Protein AF-A0A9E1UXR3-F1 (afdb_monomer_lite)

Secondary structure (DSSP, 8-state):
--HHHHTTT---B-----SSS-----TTS-TTTS--GGG---HHHHSTTHHHHHHHHHHHTTPBP--SS--HHHHT-TTTHHHHHHHHHHHHHHHHTHHHHTTSEEPPPPEEE--EEEEEE----TT--GGG---EEEEEESEEEEEEE-TTS-EEEEEEE-SSS-EEEEEEPPTTEEESS-SEEEEPTTEEEEEEEEE-

Sequence (200 aa):
LFQAVYHGHSVVFGNYAHIDGIPPYDEFWPDEGRPDPARERDWHAICPDQFPLEIARTVAFGCQPLVTNLTRAHLASDALAPDIAFFLDLARFYHAHRPWLLWGDMLPPATIETAKLDVTCIQRGIFTKPDAIEPFTVPRPAVLHSAWLAPDGQAGLVLINYTRTSQPIHITPPPGYRLNAVADHTLPPRTAHFLKLSQQ

Radius of gyration: 18.34 Å; chains: 1; bounding box: 43×34×56 Å

Structure (mmCIF, N/CA/C/O backbone):
data_AF-A0A9E1UXR3-F1
#
_entry.id   AF-A0A9E1UXR3-F1
#
loop_
_atom_site.group_PDB
_atom_site.id
_atom_site.type_symbol
_atom_site.label_atom_id
_atom_site.label_alt_id
_atom_site.label_comp_id
_atom_site.label_asym_id
_atom_site.label_entity_id
_atom_site.label_seq_id
_atom_site.pdbx_PDB_ins_code
_atom_site.Cartn_x
_atom_site.Cartn_y
_atom_site.Cartn_z
_atom_site.occupancy
_atom_site.B_iso_or_equiv
_atom_site.auth_seq_id
_atom_site.auth_comp_id
_atom_site.auth_asym_id
_atom_site.auth_atom_id
_atom_site.pdbx_PDB_model_num
ATOM 1 N N . LEU A 1 1 ? 1.074 14.490 -1.467 1.00 58.19 1 LEU A N 1
ATOM 2 C CA . LEU A 1 1 ? -0.082 14.931 -0.656 1.00 58.19 1 LEU A CA 1
ATOM 3 C C . LEU A 1 1 ? -0.517 13.769 0.229 1.00 58.19 1 LEU A C 1
ATOM 5 O O . LEU A 1 1 ? -0.377 12.634 -0.209 1.00 58.19 1 LEU A O 1
ATOM 9 N N . PHE A 1 2 ? -1.019 14.035 1.434 1.00 66.19 2 PHE A N 1
ATOM 10 C CA . PHE A 1 2 ? -1.521 13.003 2.350 1.00 66.19 2 PHE A CA 1
ATOM 11 C C . PHE A 1 2 ? -2.996 13.279 2.640 1.00 66.19 2 PHE A C 1
ATOM 13 O O . PHE A 1 2 ? -3.303 14.387 3.082 1.00 66.19 2 PHE A O 1
ATOM 20 N N . GLN A 1 3 ? -3.899 12.314 2.425 1.00 71.00 3 GLN A N 1
ATOM 21 C CA . GLN A 1 3 ? -5.324 12.513 2.739 1.00 71.00 3 GLN A CA 1
ATOM 22 C C . GLN A 1 3 ? -5.515 12.883 4.215 1.00 71.00 3 GLN A C 1
ATOM 24 O O . GLN A 1 3 ? -6.318 13.752 4.514 1.00 71.00 3 GLN A O 1
ATOM 29 N N . ALA A 1 4 ? -4.685 12.349 5.116 1.00 67.69 4 ALA A N 1
ATOM 30 C CA . ALA A 1 4 ? -4.659 12.723 6.533 1.00 67.69 4 ALA A CA 1
ATOM 31 C C . ALA A 1 4 ? -4.514 14.238 6.809 1.00 67.69 4 ALA A C 1
ATOM 33 O O . ALA A 1 4 ? -4.914 14.700 7.868 1.00 67.69 4 ALA A O 1
ATOM 34 N N . VAL A 1 5 ? -3.943 15.012 5.877 1.00 73.81 5 VAL A N 1
ATOM 35 C CA . VAL A 1 5 ? -3.768 16.473 6.006 1.00 73.81 5 VAL A CA 1
ATOM 36 C C . VAL A 1 5 ? -4.853 17.251 5.254 1.00 73.81 5 VAL A C 1
ATOM 38 O O . VAL A 1 5 ? -5.197 18.358 5.651 1.00 73.81 5 VAL A O 1
ATOM 41 N N . TYR A 1 6 ? -5.389 16.690 4.166 1.00 77.25 6 TYR A N 1
ATOM 42 C CA . TYR A 1 6 ? -6.332 17.372 3.268 1.00 77.25 6 TYR A CA 1
ATOM 43 C C . TYR A 1 6 ? -7.755 16.794 3.310 1.00 77.25 6 TYR A C 1
ATOM 45 O O . TYR A 1 6 ? -8.563 17.087 2.418 1.00 77.25 6 TYR A O 1
ATOM 53 N N . HIS A 1 7 ? -8.057 15.968 4.317 1.00 75.88 7 HIS A N 1
ATOM 54 C CA . HIS A 1 7 ? -9.374 15.369 4.516 1.00 75.88 7 HIS A CA 1
ATOM 55 C C . HIS A 1 7 ? -10.456 16.460 4.547 1.00 75.88 7 HIS A C 1
ATOM 57 O O . HIS A 1 7 ? -10.225 17.581 4.999 1.00 75.88 7 HIS A O 1
ATOM 63 N N . GLY A 1 8 ? -11.617 16.174 3.953 1.00 77.75 8 GLY A N 1
ATOM 64 C CA . GLY A 1 8 ? -12.725 17.131 3.830 1.00 77.75 8 GLY A CA 1
ATOM 65 C C . GLY A 1 8 ? -12.530 18.270 2.813 1.00 77.75 8 GLY A C 1
ATOM 66 O O . GLY A 1 8 ? -13.516 18.888 2.418 1.00 77.75 8 GLY A O 1
ATOM 67 N N . HIS A 1 9 ? -11.308 18.524 2.332 1.00 84.06 9 HIS A N 1
ATOM 68 C CA . HIS A 1 9 ? -11.009 19.622 1.399 1.00 84.06 9 HIS A CA 1
ATOM 69 C C . HIS A 1 9 ? -10.657 19.164 -0.016 1.00 84.06 9 HIS A C 1
ATOM 71 O O . HIS A 1 9 ? -10.869 19.904 -0.977 1.00 84.06 9 HIS A O 1
ATOM 77 N N . SER A 1 10 ? -10.106 17.961 -0.167 1.00 84.75 10 SER A N 1
ATOM 78 C CA . SER A 1 10 ? -9.778 17.398 -1.476 1.00 84.75 10 SER A CA 1
ATOM 79 C C . SER A 1 10 ? -9.815 15.876 -1.459 1.00 84.75 10 SER A C 1
ATOM 81 O O . SER A 1 10 ? -9.722 15.243 -0.406 1.00 84.75 10 SER A O 1
ATOM 83 N N . VAL A 1 11 ? -9.938 15.294 -2.650 1.00 87.00 11 VAL A N 1
ATOM 84 C CA . VAL A 1 11 ? -9.700 13.869 -2.869 1.00 87.00 11 VAL A CA 1
ATOM 85 C C . VAL A 1 11 ? -8.267 13.716 -3.353 1.00 87.00 11 VAL A C 1
ATOM 87 O O . VAL A 1 11 ? -7.924 14.176 -4.444 1.00 87.00 11 VAL A O 1
ATOM 90 N N . VAL A 1 12 ? -7.421 13.094 -2.535 1.00 88.81 12 VAL A N 1
ATOM 91 C CA . VAL A 1 12 ? -6.025 12.847 -2.890 1.00 88.81 12 VAL A CA 1
ATOM 92 C C . VAL A 1 12 ? -5.903 11.509 -3.613 1.00 88.81 12 VAL A C 1
ATOM 94 O O . VAL A 1 12 ? -6.220 10.449 -3.069 1.00 88.81 12 VAL A O 1
ATOM 97 N N . PHE A 1 13 ? -5.395 11.561 -4.840 1.00 87.12 13 PHE A N 1
ATOM 98 C CA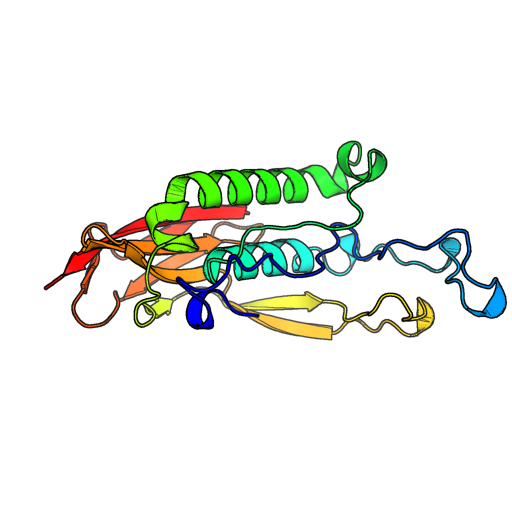 . PHE A 1 13 ? -4.961 10.376 -5.572 1.00 87.12 13 PHE A CA 1
ATOM 99 C C . PHE A 1 13 ? -3.568 9.953 -5.104 1.00 87.12 13 PHE A C 1
ATOM 101 O O . PHE A 1 13 ? -2.773 10.780 -4.650 1.00 87.12 13 PHE A O 1
ATOM 108 N N . GLY A 1 14 ? -3.301 8.651 -5.182 1.00 81.94 14 GLY A N 1
ATOM 109 C CA . GLY A 1 14 ? -2.039 8.040 -4.792 1.00 81.94 14 GLY A CA 1
ATOM 110 C C . GLY A 1 14 ? -0.817 8.537 -5.558 1.00 81.94 14 GLY A C 1
ATOM 111 O O . GLY A 1 14 ? -0.840 9.515 -6.304 1.00 81.94 14 GLY A O 1
ATOM 112 N N . ASN A 1 15 ? 0.297 7.848 -5.341 1.00 83.38 15 ASN A N 1
ATOM 113 C CA . ASN A 1 15 ? 1.550 8.170 -6.002 1.00 83.38 15 ASN A CA 1
ATOM 114 C C . ASN A 1 15 ? 1.543 7.794 -7.494 1.00 83.38 15 ASN A C 1
ATOM 116 O O . ASN A 1 15 ? 0.692 7.053 -7.982 1.00 83.38 15 ASN A O 1
ATOM 120 N N . TYR A 1 16 ? 2.542 8.310 -8.209 1.00 87.56 16 TYR A N 1
ATOM 121 C CA . TYR A 1 16 ? 2.842 7.970 -9.600 1.00 87.56 16 TYR A CA 1
ATOM 122 C C . TYR A 1 16 ? 3.503 6.575 -9.668 1.00 87.56 16 TYR A C 1
ATOM 124 O O . TYR A 1 16 ? 4.705 6.458 -9.910 1.00 87.56 16 TYR A O 1
ATOM 132 N N . ALA A 1 17 ? 2.735 5.540 -9.306 1.00 91.88 17 ALA A N 1
ATOM 133 C CA . ALA A 1 17 ? 3.188 4.158 -9.166 1.00 91.88 17 ALA A CA 1
ATOM 134 C C . ALA A 1 17 ? 3.168 3.418 -10.509 1.00 91.88 17 ALA A C 1
ATOM 136 O O . ALA A 1 17 ? 2.156 3.427 -11.215 1.00 91.88 17 ALA A O 1
ATOM 137 N N . HIS A 1 18 ? 4.257 2.709 -10.808 1.00 94.12 18 HIS A N 1
ATOM 138 C CA . HIS A 1 18 ? 4.412 1.890 -12.013 1.00 94.12 18 HIS A CA 1
ATOM 139 C C . HIS A 1 18 ? 4.560 0.432 -11.612 1.00 94.12 18 HIS A C 1
ATOM 141 O O . HIS A 1 18 ? 5.397 0.107 -10.772 1.00 94.12 18 HIS A O 1
ATOM 147 N N . ILE A 1 19 ? 3.753 -0.437 -12.211 1.00 95.38 19 ILE A N 1
ATOM 148 C CA . ILE A 1 19 ? 3.717 -1.856 -11.842 1.00 95.38 19 ILE A CA 1
ATOM 149 C C . ILE A 1 19 ? 4.995 -2.614 -12.225 1.00 95.38 19 ILE A C 1
ATOM 151 O O . ILE A 1 19 ? 5.375 -3.564 -11.552 1.00 95.38 19 ILE A O 1
ATOM 155 N N . ASP A 1 20 ? 5.681 -2.155 -13.266 1.00 94.75 20 ASP A N 1
ATOM 156 C CA . ASP A 1 20 ? 6.923 -2.710 -13.807 1.00 94.75 20 ASP A CA 1
ATOM 157 C C . ASP A 1 20 ? 8.148 -1.818 -13.531 1.00 94.75 20 ASP A C 1
ATOM 159 O O . ASP A 1 20 ? 9.255 -2.138 -13.951 1.00 94.75 20 ASP A O 1
ATOM 163 N N . GLY A 1 21 ? 7.965 -0.684 -12.844 1.00 92.75 21 GLY A N 1
ATOM 164 C CA . GLY A 1 21 ? 9.024 0.298 -12.598 1.00 92.75 21 GLY A CA 1
ATOM 165 C C . GLY A 1 21 ? 9.417 1.158 -13.809 1.00 92.75 21 GLY A C 1
ATOM 166 O O . GLY A 1 21 ? 10.406 1.897 -13.720 1.00 92.75 21 GLY A O 1
ATOM 167 N N . ILE A 1 22 ? 8.669 1.109 -14.920 1.00 91.88 22 ILE A N 1
ATOM 168 C CA . ILE A 1 22 ? 8.972 1.854 -16.150 1.00 91.88 22 ILE A CA 1
ATOM 169 C C . ILE A 1 22 ? 7.933 2.980 -16.363 1.00 91.88 22 ILE A C 1
ATOM 171 O O . ILE A 1 22 ? 6.732 2.725 -16.493 1.00 91.88 22 ILE A O 1
ATOM 175 N N . PRO A 1 23 ? 8.359 4.258 -16.387 1.00 89.06 23 PRO A N 1
ATOM 176 C CA . PRO A 1 23 ? 7.484 5.385 -16.661 1.00 89.06 23 PRO A CA 1
ATOM 177 C C . PRO A 1 23 ? 7.068 5.408 -18.137 1.00 89.06 23 PRO A C 1
ATOM 179 O O . PRO A 1 23 ? 7.774 4.874 -18.993 1.00 89.06 23 PRO A O 1
ATOM 182 N N . PRO A 1 24 ? 5.940 6.058 -18.464 1.00 85.50 24 PRO A N 1
ATOM 183 C CA . PRO A 1 24 ? 5.555 6.257 -19.852 1.00 85.50 24 PRO A CA 1
ATOM 184 C C . PRO A 1 24 ? 6.561 7.168 -20.564 1.00 85.50 24 PRO A C 1
ATOM 186 O O . PRO A 1 24 ? 7.047 8.146 -19.987 1.00 85.50 24 PRO A O 1
ATOM 189 N N . TYR A 1 25 ? 6.807 6.875 -21.839 1.00 80.00 25 TYR A N 1
ATOM 190 C CA . TYR A 1 25 ? 7.575 7.732 -22.736 1.00 80.00 25 TYR A CA 1
ATOM 191 C C . TYR A 1 25 ? 6.667 8.362 -23.779 1.00 80.00 25 TYR A C 1
ATOM 193 O O . TYR A 1 25 ? 5.827 7.685 -24.369 1.00 80.00 25 TYR A O 1
ATOM 201 N N . ASP A 1 26 ? 6.847 9.663 -23.984 1.00 77.69 26 ASP A N 1
ATOM 202 C CA . ASP A 1 26 ? 6.137 10.412 -25.013 1.00 77.69 26 ASP A CA 1
ATOM 203 C C . ASP A 1 26 ? 6.824 10.200 -26.371 1.00 77.69 26 ASP A C 1
ATOM 205 O O . ASP A 1 26 ? 8.048 10.310 -26.487 1.00 77.69 26 ASP A O 1
ATOM 209 N N . GLU A 1 27 ? 6.043 9.874 -27.401 1.00 79.06 27 GLU A N 1
ATOM 210 C CA . GLU A 1 27 ? 6.551 9.654 -28.759 1.00 79.06 27 GLU A CA 1
ATOM 211 C C . GLU A 1 27 ? 7.114 10.928 -29.407 1.00 79.06 27 GLU A C 1
ATOM 213 O O . GLU A 1 27 ? 7.962 10.836 -30.294 1.00 79.06 27 GLU A O 1
ATOM 218 N N . PHE A 1 28 ? 6.700 12.106 -28.932 1.00 83.69 28 PHE A N 1
ATOM 219 C CA . PHE A 1 28 ? 7.160 13.415 -29.389 1.00 83.69 28 PHE A CA 1
ATOM 220 C C . PHE A 1 28 ? 8.370 13.942 -28.605 1.00 83.69 28 PHE A C 1
ATOM 222 O O . PHE A 1 28 ? 8.809 15.071 -28.846 1.00 83.69 28 PHE A O 1
ATOM 229 N N . TRP A 1 29 ? 8.931 13.172 -27.663 1.00 83.56 29 TRP A N 1
ATOM 230 C CA . TRP A 1 29 ? 10.174 13.574 -27.007 1.00 83.56 29 TRP A CA 1
ATOM 231 C C . TRP A 1 29 ? 11.351 13.623 -27.986 1.00 83.56 29 TRP A C 1
ATOM 233 O O . TRP A 1 29 ? 11.489 12.725 -28.817 1.00 83.56 29 TRP A O 1
ATOM 243 N N . PRO A 1 30 ? 12.244 14.627 -27.861 1.00 83.81 30 PRO A N 1
ATOM 244 C CA . PRO A 1 30 ? 13.464 14.673 -28.654 1.00 83.81 30 PRO A CA 1
ATOM 245 C C . PRO A 1 30 ? 14.286 13.394 -28.483 1.00 83.81 30 PRO A C 1
ATOM 247 O O . PRO A 1 30 ? 14.514 12.949 -27.354 1.00 83.81 30 PRO A O 1
ATOM 250 N N . ASP A 1 31 ? 14.790 12.851 -29.592 1.00 82.06 31 ASP A N 1
ATOM 251 C CA . ASP A 1 31 ? 15.585 11.615 -29.605 1.00 82.06 31 ASP A CA 1
ATOM 252 C C . ASP A 1 31 ? 16.784 11.668 -28.650 1.00 82.06 31 ASP A C 1
ATOM 254 O O . ASP A 1 31 ? 17.109 10.682 -27.996 1.0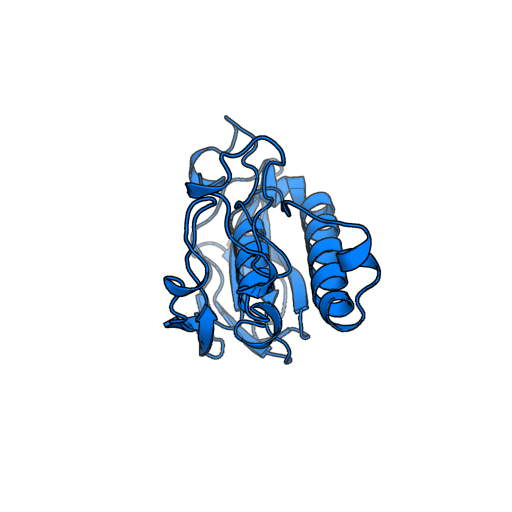0 82.06 31 ASP A O 1
ATOM 258 N N . GLU A 1 32 ? 17.400 12.842 -28.511 1.00 80.06 32 GLU A N 1
ATOM 259 C CA . GLU A 1 32 ? 18.559 13.084 -27.645 1.00 80.06 32 GLU A CA 1
ATOM 260 C C . GLU A 1 32 ? 18.256 12.882 -26.146 1.00 80.06 32 GLU A C 1
ATOM 262 O O . GLU A 1 32 ? 19.153 12.560 -25.361 1.00 80.06 32 GLU A O 1
ATOM 267 N N . GLY A 1 33 ? 16.999 13.090 -25.735 1.00 75.12 33 GLY A N 1
ATOM 268 C CA . GLY A 1 33 ? 16.545 13.003 -24.344 1.00 75.12 33 GLY A CA 1
ATOM 269 C C . GLY A 1 33 ? 15.697 11.771 -24.037 1.00 75.12 33 GLY A C 1
ATOM 270 O O . GLY A 1 33 ? 15.480 11.467 -22.862 1.00 75.12 33 GLY A O 1
ATOM 271 N N . ARG A 1 34 ? 15.226 11.063 -25.067 1.00 77.81 34 ARG A N 1
ATOM 272 C CA . ARG A 1 34 ? 14.362 9.893 -24.932 1.00 77.81 34 ARG A CA 1
ATOM 273 C C . ARG A 1 34 ? 15.163 8.690 -24.417 1.00 77.81 34 ARG A C 1
ATOM 275 O O . ARG A 1 34 ? 16.152 8.305 -25.039 1.00 77.81 34 ARG A O 1
ATOM 282 N N . PRO A 1 35 ? 14.758 8.071 -23.295 1.00 78.31 35 PRO A N 1
ATOM 283 C CA . PRO A 1 35 ? 15.374 6.830 -22.845 1.00 78.31 35 PRO A CA 1
ATOM 284 C C . PRO A 1 35 ? 15.197 5.711 -23.868 1.00 78.31 35 PRO A C 1
ATOM 286 O O . PRO A 1 35 ? 14.117 5.549 -24.430 1.00 78.31 35 PRO A O 1
ATOM 289 N N . ASP A 1 36 ? 16.256 4.935 -24.085 1.00 81.38 36 ASP A N 1
ATOM 290 C CA . ASP A 1 36 ? 16.204 3.728 -24.904 1.00 81.38 36 ASP A CA 1
ATOM 291 C C . ASP A 1 36 ? 15.602 2.577 -24.077 1.00 81.38 36 ASP A C 1
ATOM 293 O O . ASP A 1 36 ? 16.238 2.147 -23.105 1.00 81.38 36 ASP A O 1
ATOM 297 N N . PRO A 1 37 ? 14.412 2.054 -24.438 1.00 79.75 37 PRO A N 1
ATOM 298 C CA . PRO A 1 37 ? 13.784 0.953 -23.714 1.00 79.75 37 PRO A CA 1
ATOM 299 C C . PRO A 1 37 ? 14.646 -0.313 -23.668 1.00 79.75 37 PRO A C 1
ATOM 301 O O . PRO A 1 37 ? 14.524 -1.089 -22.726 1.00 79.75 37 PRO A O 1
ATOM 304 N N . ALA A 1 38 ? 15.549 -0.524 -24.635 1.00 85.38 38 ALA A N 1
ATOM 305 C CA . ALA A 1 38 ? 16.444 -1.683 -24.647 1.00 85.38 38 ALA A CA 1
ATOM 306 C C . ALA A 1 38 ? 17.485 -1.660 -23.512 1.00 85.38 38 ALA A C 1
ATOM 308 O O . ALA A 1 38 ? 18.127 -2.675 -23.246 1.00 85.38 38 ALA A O 1
ATOM 309 N N . ARG A 1 39 ? 17.657 -0.514 -22.842 1.00 89.88 39 ARG A N 1
ATOM 310 C CA . ARG A 1 39 ? 18.545 -0.345 -21.681 1.00 89.88 39 ARG A CA 1
ATOM 311 C C . ARG A 1 39 ? 17.819 -0.480 -20.349 1.00 89.88 39 ARG A C 1
ATOM 313 O O . ARG A 1 39 ? 18.464 -0.414 -19.304 1.00 89.88 39 ARG A O 1
ATOM 320 N N . GLU A 1 40 ? 16.497 -0.627 -20.366 1.00 92.19 40 GLU A N 1
ATOM 321 C CA . GLU A 1 40 ? 15.747 -0.869 -19.143 1.00 92.19 40 GLU A CA 1
ATOM 322 C C . GLU A 1 40 ? 16.075 -2.253 -18.580 1.00 92.19 40 GLU A C 1
ATOM 324 O O . GLU A 1 40 ? 16.295 -3.226 -19.306 1.00 92.19 40 GLU A O 1
ATOM 329 N N . ARG A 1 41 ? 16.125 -2.328 -17.251 1.00 94.62 41 ARG A N 1
ATOM 330 C CA . ARG A 1 41 ? 16.265 -3.592 -16.530 1.00 94.62 41 ARG A CA 1
ATOM 331 C C . ARG A 1 41 ? 14.885 -4.113 -16.162 1.00 94.62 41 ARG A C 1
ATOM 333 O O . ARG A 1 41 ? 13.919 -3.358 -16.113 1.00 94.62 41 ARG A O 1
ATOM 340 N N . ASP A 1 42 ? 14.814 -5.396 -15.833 1.00 95.12 42 ASP A N 1
ATOM 341 C CA . ASP A 1 42 ? 13.619 -5.962 -15.214 1.00 95.12 42 ASP A CA 1
ATOM 342 C C . ASP A 1 42 ? 13.508 -5.471 -13.760 1.00 95.12 42 ASP A C 1
ATOM 344 O O . ASP A 1 42 ? 13.960 -6.115 -12.809 1.00 95.12 42 ASP A O 1
ATOM 348 N N . TRP A 1 43 ? 12.972 -4.262 -13.586 1.00 96.19 43 TRP A N 1
ATOM 349 C CA . TRP A 1 43 ? 12.823 -3.647 -12.270 1.00 96.19 43 TRP A CA 1
ATOM 350 C C . TRP A 1 43 ? 11.821 -4.386 -11.400 1.00 96.19 43 TRP A C 1
ATOM 352 O O . TRP A 1 43 ? 11.979 -4.366 -10.182 1.00 96.19 43 TRP A O 1
ATOM 362 N N . HIS A 1 44 ? 10.834 -5.059 -11.996 1.00 96.12 44 HIS A N 1
ATOM 363 C CA . HIS A 1 44 ? 9.909 -5.908 -11.253 1.00 96.12 44 HIS A CA 1
ATOM 364 C C . HIS A 1 44 ? 10.649 -7.085 -10.615 1.00 96.12 44 HIS A C 1
ATOM 366 O O . HIS A 1 44 ? 10.508 -7.314 -9.415 1.00 96.12 44 HIS A O 1
ATOM 372 N N . ALA A 1 45 ? 11.530 -7.757 -11.359 1.00 96.94 45 ALA A N 1
ATOM 373 C CA . ALA A 1 45 ? 12.355 -8.828 -10.807 1.00 96.94 45 ALA A CA 1
ATOM 374 C C . ALA A 1 45 ? 13.363 -8.333 -9.752 1.00 96.94 45 ALA A C 1
ATOM 376 O O . ALA A 1 45 ? 13.616 -9.033 -8.769 1.00 96.94 45 ALA A O 1
ATOM 377 N N . ILE A 1 46 ? 13.937 -7.136 -9.927 1.00 97.56 46 ILE A N 1
ATOM 378 C CA . ILE A 1 46 ? 14.929 -6.560 -8.996 1.00 97.56 46 ILE A CA 1
ATOM 379 C C . ILE A 1 46 ? 14.262 -5.998 -7.726 1.00 97.56 46 ILE A C 1
ATOM 381 O O . ILE A 1 46 ? 14.809 -6.129 -6.631 1.00 97.56 46 ILE A O 1
ATOM 385 N N . CYS A 1 47 ? 13.090 -5.372 -7.857 1.00 97.62 47 CYS A N 1
ATOM 386 C CA . CYS A 1 47 ? 12.363 -4.666 -6.794 1.00 97.62 47 CYS A CA 1
ATOM 387 C C . CYS A 1 47 ? 10.917 -5.195 -6.635 1.00 97.62 47 CYS A C 1
ATOM 389 O O . CYS A 1 47 ? 9.963 -4.410 -6.677 1.00 97.62 47 CYS A O 1
ATOM 391 N N . PRO A 1 48 ? 10.710 -6.506 -6.397 1.00 96.75 48 PRO A N 1
ATOM 392 C CA . PRO A 1 48 ? 9.393 -7.159 -6.506 1.00 96.75 48 PRO A CA 1
ATOM 393 C C . PRO A 1 48 ? 8.375 -6.733 -5.439 1.00 96.75 48 PRO A C 1
ATOM 395 O O . PRO A 1 48 ? 7.189 -7.052 -5.517 1.00 96.75 48 PRO A O 1
ATOM 398 N N . ASP A 1 49 ? 8.834 -6.053 -4.391 1.00 97.69 49 ASP A N 1
ATOM 399 C CA . ASP A 1 49 ? 7.999 -5.615 -3.276 1.00 97.69 49 ASP A CA 1
ATOM 400 C C . ASP A 1 49 ? 7.795 -4.087 -3.263 1.00 97.69 49 ASP A C 1
ATOM 402 O O . ASP A 1 49 ? 7.034 -3.585 -2.434 1.00 97.69 49 ASP A O 1
ATOM 406 N N . GLN A 1 50 ? 8.400 -3.344 -4.203 1.00 97.44 50 GLN A N 1
ATOM 407 C CA . GLN A 1 50 ? 8.269 -1.886 -4.285 1.00 97.44 50 GLN A CA 1
ATOM 408 C C . GLN A 1 50 ? 6.842 -1.453 -4.639 1.00 97.44 50 GLN A C 1
ATOM 410 O O . GLN A 1 50 ? 6.233 -0.694 -3.883 1.00 97.44 50 GLN A O 1
ATOM 415 N N . PHE A 1 51 ? 6.292 -1.930 -5.758 1.00 97.31 51 PHE A N 1
ATOM 416 C CA . PHE A 1 51 ? 4.946 -1.547 -6.194 1.00 97.31 51 PHE A CA 1
ATOM 417 C C . PHE A 1 51 ? 3.859 -1.893 -5.150 1.00 97.31 51 PHE A C 1
ATOM 419 O O . PHE A 1 51 ? 3.088 -1.006 -4.767 1.00 97.31 51 PHE A O 1
ATOM 426 N N . PRO A 1 52 ? 3.822 -3.116 -4.585 1.00 98.06 52 PRO A N 1
ATOM 427 C CA . PRO A 1 52 ? 2.885 -3.472 -3.517 1.00 98.06 52 PRO A CA 1
ATOM 428 C C . PRO A 1 52 ? 3.020 -2.586 -2.277 1.00 98.06 52 PRO A C 1
ATOM 430 O O . PRO A 1 52 ? 2.010 -2.161 -1.716 1.00 98.06 52 PRO A O 1
ATOM 433 N N . LEU A 1 53 ? 4.251 -2.267 -1.859 1.00 97.81 53 LEU A N 1
ATOM 434 C CA . LEU A 1 53 ? 4.509 -1.355 -0.744 1.00 97.81 53 LEU A CA 1
ATOM 435 C C . LEU A 1 53 ? 3.959 0.051 -1.022 1.00 97.81 53 LEU A C 1
ATOM 437 O O . LEU A 1 53 ? 3.382 0.677 -0.131 1.00 97.81 53 LEU A O 1
ATOM 441 N N . GLU A 1 54 ? 4.147 0.564 -2.236 1.00 96.12 54 GLU A N 1
ATOM 442 C CA . GLU A 1 54 ? 3.680 1.888 -2.648 1.00 96.12 54 GLU A CA 1
ATOM 443 C C . GLU A 1 54 ? 2.149 1.997 -2.658 1.00 96.12 54 GLU A C 1
ATOM 445 O O . GLU A 1 54 ? 1.595 2.930 -2.064 1.00 96.12 54 GLU A O 1
ATOM 450 N N . ILE A 1 55 ? 1.452 1.021 -3.248 1.00 96.81 55 ILE A N 1
ATOM 451 C CA . ILE A 1 55 ? -0.018 1.002 -3.271 1.00 96.81 55 ILE A CA 1
ATOM 452 C C . ILE A 1 55 ? -0.585 0.769 -1.866 1.00 96.81 55 ILE A C 1
ATOM 454 O O . ILE A 1 55 ? -1.510 1.474 -1.456 1.00 96.81 55 ILE A O 1
ATOM 458 N N . ALA A 1 56 ? -0.012 -0.155 -1.088 1.00 97.44 56 ALA A N 1
ATOM 459 C CA . ALA A 1 56 ? -0.425 -0.383 0.295 1.00 97.44 56 ALA A CA 1
ATOM 460 C C . ALA A 1 56 ? -0.290 0.894 1.133 1.00 97.44 56 ALA A C 1
ATOM 462 O O . ALA A 1 56 ? -1.206 1.253 1.871 1.00 97.44 56 ALA A O 1
ATOM 463 N N . ARG A 1 57 ? 0.822 1.624 0.983 1.00 95.38 57 ARG A N 1
ATOM 464 C CA . ARG A 1 57 ? 1.043 2.903 1.670 1.00 95.38 57 ARG A CA 1
ATOM 465 C C . ARG A 1 57 ? -0.006 3.939 1.278 1.00 95.38 57 ARG A C 1
ATOM 467 O O . ARG A 1 57 ? -0.522 4.629 2.150 1.00 95.38 57 ARG A O 1
ATOM 474 N N . THR A 1 58 ? -0.319 4.040 -0.010 1.00 93.81 58 THR A N 1
ATOM 475 C CA . THR A 1 58 ? -1.352 4.943 -0.532 1.00 93.81 58 THR A CA 1
ATOM 476 C C . THR A 1 58 ? -2.697 4.696 0.154 1.00 93.81 58 THR A C 1
ATOM 478 O O . THR A 1 58 ? -3.276 5.627 0.713 1.00 93.81 58 THR A O 1
ATOM 481 N N . VAL A 1 59 ? -3.150 3.440 0.198 1.00 95.69 59 VAL A N 1
ATOM 482 C CA . VAL A 1 59 ? -4.433 3.077 0.821 1.00 95.69 59 VAL A CA 1
ATOM 483 C C . VAL A 1 59 ? -4.401 3.257 2.336 1.00 95.69 59 VAL A C 1
ATOM 485 O O . VAL A 1 59 ? -5.350 3.798 2.900 1.00 95.69 59 VAL A O 1
ATOM 488 N N . ALA A 1 60 ? -3.306 2.876 3.003 1.00 95.38 60 ALA A N 1
ATOM 489 C CA . ALA A 1 60 ? -3.148 3.088 4.440 1.00 95.38 60 ALA A CA 1
ATOM 490 C C . ALA A 1 60 ? -3.235 4.578 4.813 1.00 95.38 60 ALA A C 1
ATOM 492 O O . ALA A 1 60 ? -3.725 4.902 5.887 1.00 95.38 60 ALA A O 1
ATOM 493 N N . PHE A 1 61 ? -2.836 5.499 3.936 1.00 92.94 61 PHE A N 1
ATOM 494 C CA . PHE A 1 61 ? -2.980 6.938 4.174 1.00 92.94 61 PHE A CA 1
ATOM 495 C C . PHE A 1 61 ? -4.304 7.542 3.697 1.00 92.94 61 PHE A C 1
ATOM 497 O O . PHE A 1 61 ? -4.430 8.762 3.737 1.00 92.94 61 PHE A O 1
ATOM 504 N N . GLY A 1 62 ? -5.277 6.735 3.261 1.00 93.50 62 GLY A N 1
ATOM 505 C CA . GLY A 1 62 ? -6.588 7.218 2.807 1.00 93.50 62 GLY A CA 1
ATOM 506 C C . GLY A 1 62 ? -6.598 7.797 1.388 1.00 93.50 62 GLY A C 1
ATOM 507 O O . GLY A 1 62 ? -7.617 8.305 0.916 1.00 93.50 62 GLY A O 1
ATOM 508 N N . CYS A 1 63 ? -5.486 7.702 0.662 1.00 92.88 63 CYS A N 1
ATOM 509 C CA . CYS A 1 63 ? -5.417 8.163 -0.718 1.00 92.88 63 CYS A CA 1
ATOM 510 C C . CYS A 1 63 ? -6.055 7.129 -1.660 1.00 92.88 63 CYS A C 1
ATOM 512 O O . CYS A 1 63 ? -5.921 5.918 -1.460 1.00 92.88 63 CYS A O 1
ATOM 514 N N . GLN A 1 64 ? -6.721 7.599 -2.716 1.00 92.62 64 GLN A N 1
ATOM 515 C CA . GLN A 1 64 ? -7.299 6.713 -3.723 1.00 92.62 64 GLN A CA 1
ATOM 516 C C . GLN A 1 64 ? -6.174 5.972 -4.470 1.00 92.62 64 GLN A C 1
ATOM 518 O O . GLN A 1 64 ? -5.280 6.633 -5.010 1.00 92.62 64 GLN A O 1
ATOM 523 N N . PRO A 1 65 ? -6.189 4.625 -4.526 1.00 94.12 65 PRO A N 1
ATOM 524 C CA . PRO A 1 65 ? -5.147 3.865 -5.203 1.00 94.12 65 PRO A CA 1
ATOM 525 C C . PRO A 1 65 ? -5.137 4.178 -6.704 1.0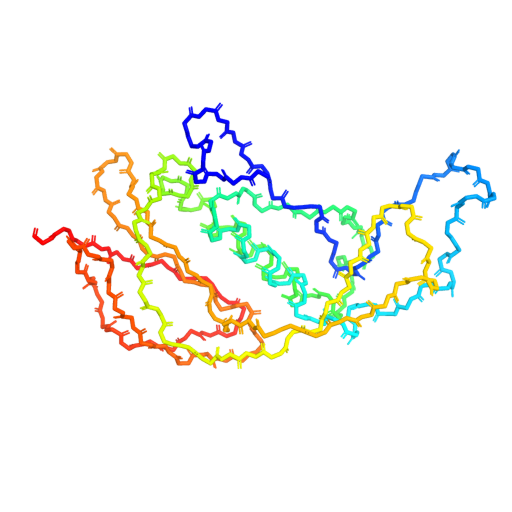0 94.12 65 PRO A C 1
ATOM 527 O O . PRO A 1 65 ? -6.186 4.244 -7.347 1.00 94.12 65 PRO A O 1
ATOM 530 N N . LEU A 1 66 ? -3.938 4.384 -7.249 1.00 93.38 66 LEU A N 1
ATOM 531 C CA . LEU A 1 66 ? -3.699 4.786 -8.632 1.00 93.38 66 LEU A CA 1
ATOM 532 C C . LEU A 1 66 ? -2.475 4.039 -9.169 1.00 93.38 66 LEU A C 1
ATOM 534 O O . LEU A 1 66 ? -1.482 3.900 -8.462 1.00 93.38 66 LEU A O 1
ATOM 538 N N . VAL A 1 67 ? -2.551 3.598 -10.423 1.00 92.62 67 VAL A N 1
ATOM 539 C CA . VAL A 1 67 ? -1.417 3.061 -11.186 1.00 92.62 67 VAL A CA 1
ATOM 540 C C . VAL A 1 67 ? -1.335 3.833 -12.486 1.00 92.62 67 VAL A C 1
ATOM 542 O O . VAL A 1 67 ? -2.356 4.060 -13.141 1.00 92.62 67 VAL A O 1
ATOM 545 N N . THR A 1 68 ? -0.132 4.238 -12.861 1.00 90.88 68 THR A N 1
ATOM 546 C CA . THR A 1 68 ? 0.122 4.956 -14.105 1.00 90.88 68 THR A CA 1
ATOM 547 C C . THR A 1 68 ? 0.703 4.031 -15.158 1.00 90.88 68 THR A C 1
ATOM 549 O O . THR A 1 68 ? 1.321 3.017 -14.844 1.00 90.88 68 THR A O 1
ATOM 552 N N . ASN A 1 69 ? 0.461 4.366 -16.428 1.00 88.94 69 ASN A N 1
ATOM 553 C CA . ASN A 1 69 ? 0.970 3.608 -17.572 1.00 88.94 69 ASN A CA 1
ATOM 554 C C . ASN A 1 69 ? 0.613 2.102 -17.544 1.00 88.94 69 ASN A C 1
ATOM 556 O O . ASN A 1 69 ? 1.405 1.247 -17.933 1.00 88.94 69 ASN A O 1
ATOM 560 N N . LEU A 1 70 ? -0.583 1.746 -17.063 1.00 92.44 70 LEU A N 1
ATOM 561 C CA . LEU A 1 70 ? -1.043 0.359 -17.099 1.00 92.44 70 LEU A CA 1
ATOM 562 C C . LEU A 1 70 ? -1.437 -0.021 -18.535 1.00 92.44 70 LEU A C 1
ATOM 564 O O . LEU A 1 70 ? -2.393 0.522 -19.087 1.00 92.44 70 LEU A O 1
ATOM 568 N N . THR A 1 71 ? -0.706 -0.958 -19.139 1.00 93.88 71 THR A N 1
ATOM 569 C CA . THR A 1 71 ? -0.894 -1.370 -20.536 1.00 93.88 71 THR A CA 1
ATOM 570 C C . THR A 1 71 ? -1.547 -2.749 -20.645 1.00 93.88 71 THR A C 1
ATOM 572 O O . THR A 1 71 ? -1.584 -3.522 -19.687 1.00 93.88 71 THR A O 1
ATOM 575 N N . ARG A 1 72 ? -2.017 -3.114 -21.848 1.00 95.62 72 ARG A N 1
ATO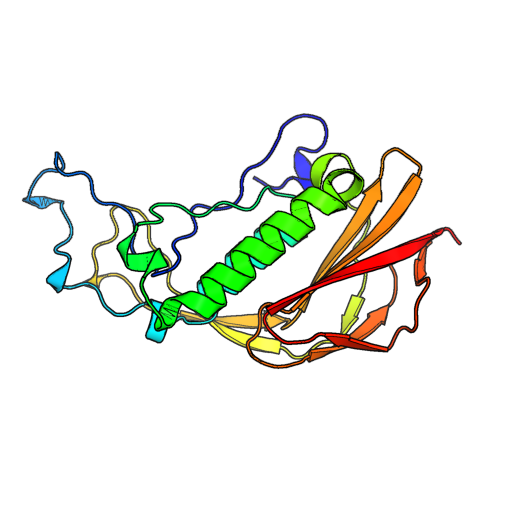M 576 C CA . ARG A 1 72 ? -2.479 -4.488 -22.124 1.00 95.62 72 ARG A CA 1
ATOM 577 C C . ARG A 1 72 ? -1.376 -5.532 -21.944 1.00 95.62 72 ARG A C 1
ATOM 579 O O . ARG A 1 72 ? -1.690 -6.646 -21.547 1.00 95.62 72 ARG A O 1
ATOM 586 N N . ALA A 1 73 ? -0.119 -5.178 -22.217 1.00 94.69 73 ALA A N 1
ATOM 587 C CA . ALA A 1 73 ? 1.011 -6.078 -22.010 1.00 94.69 73 ALA A CA 1
ATOM 588 C C . ALA A 1 73 ? 1.189 -6.405 -20.521 1.00 94.69 73 ALA A C 1
ATOM 590 O O . ALA A 1 73 ? 1.381 -7.566 -20.177 1.00 94.69 73 ALA A O 1
ATOM 591 N N . HIS A 1 74 ? 1.014 -5.416 -19.633 1.00 96.38 74 HIS A N 1
ATOM 592 C CA . HIS A 1 74 ? 1.039 -5.661 -18.188 1.00 96.38 74 HIS A CA 1
ATOM 593 C C . HIS A 1 74 ? -0.077 -6.616 -17.764 1.00 96.38 74 HIS A C 1
ATOM 595 O O . HIS A 1 74 ? 0.174 -7.576 -17.046 1.00 96.38 74 HIS A O 1
ATOM 601 N N . LEU A 1 75 ? -1.297 -6.388 -18.259 1.00 96.44 75 LEU A N 1
ATOM 602 C CA . LEU A 1 75 ? -2.460 -7.220 -17.935 1.00 96.44 75 LEU A CA 1
ATOM 603 C C . LEU A 1 75 ? -2.351 -8.666 -18.445 1.00 96.44 75 LEU A C 1
ATOM 605 O O . LEU A 1 75 ? -3.017 -9.542 -17.902 1.00 96.44 75 LEU A O 1
ATOM 609 N N . ALA A 1 76 ? -1.546 -8.909 -19.480 1.00 97.50 76 ALA A N 1
ATOM 610 C CA . ALA A 1 76 ? -1.297 -10.236 -20.039 1.00 97.50 76 ALA A CA 1
ATOM 611 C C . ALA A 1 76 ? -0.053 -10.928 -19.447 1.00 97.50 76 ALA A C 1
ATOM 613 O O . ALA A 1 76 ? 0.242 -12.058 -19.826 1.00 97.50 76 ALA A O 1
ATOM 614 N N . SER A 1 77 ? 0.697 -10.258 -18.565 1.00 97.31 77 SER A N 1
ATOM 615 C CA . SER A 1 77 ? 1.925 -10.792 -17.974 1.00 97.31 77 SER A CA 1
ATOM 616 C C . SER A 1 77 ? 1.628 -11.642 -16.739 1.00 97.31 77 SER A C 1
ATOM 618 O O . SER A 1 77 ? 1.174 -11.126 -15.715 1.00 97.31 77 SER A O 1
ATOM 620 N N . ASP A 1 78 ? 1.973 -12.930 -16.798 1.00 97.50 78 ASP A N 1
ATOM 621 C CA . ASP A 1 78 ? 1.860 -13.845 -15.655 1.00 97.50 78 ASP A CA 1
ATOM 622 C C . ASP A 1 78 ? 2.724 -13.399 -14.464 1.00 97.50 78 ASP A C 1
ATOM 624 O O . ASP A 1 78 ? 2.333 -13.572 -13.310 1.00 97.50 78 ASP A O 1
ATOM 628 N N . ALA A 1 79 ? 3.875 -12.770 -14.730 1.00 96.56 79 ALA A N 1
ATOM 629 C CA . ALA A 1 79 ? 4.773 -12.272 -13.689 1.00 96.56 79 ALA A CA 1
ATOM 630 C C . ALA A 1 79 ? 4.149 -11.126 -12.872 1.00 96.56 79 ALA A C 1
ATOM 632 O O . ALA A 1 79 ? 4.391 -11.021 -11.670 1.00 96.56 79 ALA A O 1
ATOM 633 N N . LEU A 1 80 ? 3.314 -10.296 -13.507 1.00 97.56 80 LEU A N 1
ATOM 634 C CA . LEU A 1 80 ? 2.654 -9.152 -12.867 1.00 97.56 80 LEU A CA 1
ATOM 635 C C . LEU A 1 80 ? 1.270 -9.499 -12.305 1.00 97.56 80 LEU A C 1
ATOM 637 O O . LEU A 1 80 ? 0.709 -8.719 -11.533 1.00 97.56 80 LEU A O 1
ATOM 641 N N . ALA A 1 81 ? 0.711 -10.661 -12.654 1.00 97.56 81 ALA A N 1
ATOM 642 C CA . ALA A 1 81 ? -0.634 -11.062 -12.251 1.00 97.56 81 ALA A CA 1
ATOM 643 C C . ALA A 1 81 ? -0.883 -10.997 -10.726 1.00 97.56 81 ALA A C 1
ATOM 645 O O . ALA A 1 81 ? -1.937 -10.482 -10.337 1.00 97.56 81 A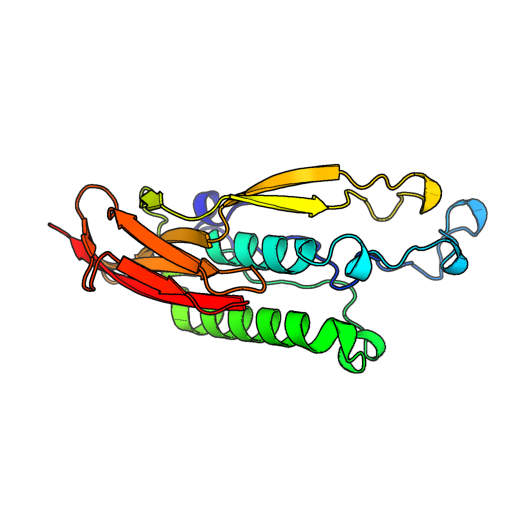LA A O 1
ATOM 646 N N . PRO A 1 82 ? 0.047 -11.420 -9.839 1.00 97.56 82 PRO A N 1
ATOM 647 C CA . PRO A 1 82 ? -0.152 -11.296 -8.392 1.00 97.56 82 PRO A CA 1
ATOM 648 C C . PRO A 1 82 ? -0.259 -9.843 -7.913 1.00 97.56 82 PRO A C 1
ATOM 650 O O . PRO A 1 82 ? -1.076 -9.533 -7.046 1.00 97.56 82 PRO A O 1
ATOM 653 N N . ASP A 1 83 ? 0.529 -8.938 -8.492 1.00 97.94 83 ASP A N 1
ATOM 654 C CA . ASP A 1 83 ? 0.533 -7.526 -8.106 1.00 97.94 83 ASP A CA 1
ATOM 655 C C . ASP A 1 83 ? -0.684 -6.783 -8.677 1.00 97.94 83 ASP A C 1
ATOM 657 O O . ASP A 1 83 ? -1.253 -5.923 -8.002 1.00 97.94 83 ASP A O 1
ATOM 661 N N . ILE A 1 84 ? -1.160 -7.173 -9.866 1.00 97.81 84 ILE A N 1
ATOM 662 C CA . ILE A 1 84 ? -2.442 -6.713 -10.420 1.00 97.81 84 ILE A CA 1
ATOM 663 C C . ILE A 1 84 ? -3.595 -7.149 -9.515 1.00 97.81 84 ILE A C 1
ATOM 665 O O . ILE A 1 84 ? -4.451 -6.329 -9.178 1.00 97.81 84 ILE A O 1
ATOM 669 N N . ALA A 1 85 ? -3.625 -8.420 -9.104 1.00 98.19 85 ALA A N 1
ATOM 670 C CA . ALA A 1 85 ? -4.656 -8.933 -8.207 1.00 98.19 85 ALA A CA 1
ATOM 671 C C . ALA A 1 85 ? -4.665 -8.154 -6.885 1.00 98.19 85 ALA A C 1
ATOM 673 O O . ALA A 1 85 ? -5.711 -7.647 -6.481 1.00 98.19 85 ALA A O 1
ATOM 674 N N . PHE A 1 86 ? -3.488 -7.953 -6.284 1.00 98.50 86 PHE A N 1
ATOM 675 C CA . PHE A 1 86 ? -3.351 -7.174 -5.058 1.00 98.50 86 PHE A CA 1
ATOM 676 C C . PHE A 1 86 ? -3.812 -5.719 -5.220 1.00 98.50 86 PHE A C 1
ATOM 678 O O . PHE A 1 86 ? -4.541 -5.206 -4.371 1.00 98.50 86 PHE A O 1
ATOM 685 N N . PHE A 1 87 ? -3.445 -5.052 -6.319 1.00 97.81 87 PHE A N 1
ATOM 686 C CA . PHE A 1 87 ? -3.909 -3.696 -6.614 1.00 97.81 87 PHE A CA 1
ATOM 687 C C . PHE A 1 87 ? -5.438 -3.625 -6.733 1.00 97.81 87 PHE A C 1
ATOM 689 O O . PHE A 1 87 ? -6.061 -2.734 -6.150 1.00 97.81 87 PHE A O 1
ATOM 696 N N . LEU A 1 88 ? -6.058 -4.567 -7.450 1.00 97.69 88 LEU A N 1
ATOM 697 C CA . LEU A 1 88 ? -7.514 -4.622 -7.602 1.00 97.69 88 LEU A CA 1
ATOM 698 C C . LEU A 1 88 ? -8.216 -4.880 -6.266 1.00 97.69 88 LEU A C 1
ATOM 700 O O . LEU A 1 88 ? -9.245 -4.260 -5.987 1.00 97.69 88 LEU A O 1
ATOM 704 N N . ASP A 1 89 ? -7.664 -5.752 -5.429 1.00 98.44 89 ASP A N 1
ATOM 705 C CA . ASP A 1 89 ? -8.205 -6.028 -4.100 1.00 98.44 89 ASP A CA 1
ATOM 706 C C . ASP A 1 89 ? -8.080 -4.817 -3.180 1.00 98.44 89 ASP A C 1
ATOM 708 O O . ASP A 1 89 ? -9.042 -4.474 -2.492 1.00 98.44 89 ASP A O 1
ATOM 712 N N . LEU A 1 90 ? -6.966 -4.086 -3.240 1.00 98.00 90 LEU A N 1
ATOM 713 C CA . LEU A 1 90 ? -6.811 -2.816 -2.536 1.00 98.00 90 LEU A CA 1
ATOM 714 C C . LEU A 1 90 ? -7.766 -1.734 -3.045 1.00 98.00 90 LEU A C 1
ATOM 716 O O . LEU A 1 90 ? -8.320 -0.991 -2.236 1.00 98.00 90 LEU A O 1
ATOM 720 N N . ALA A 1 91 ? -8.020 -1.657 -4.351 1.00 97.19 91 ALA A N 1
ATOM 721 C CA . ALA A 1 91 ? -9.008 -0.736 -4.907 1.00 97.19 91 ALA A CA 1
ATOM 722 C C . ALA A 1 91 ? -10.425 -1.062 -4.410 1.00 97.19 91 ALA A C 1
ATOM 724 O O . ALA A 1 91 ? -11.151 -0.171 -3.963 1.00 97.19 91 ALA A O 1
ATOM 725 N N . ARG A 1 92 ? -10.813 -2.343 -4.414 1.00 98.56 92 ARG A N 1
ATOM 726 C CA . ARG A 1 92 ? -12.100 -2.807 -3.865 1.00 98.56 92 ARG A CA 1
ATOM 727 C C . ARG A 1 92 ? -12.201 -2.524 -2.370 1.00 98.56 92 ARG A C 1
ATOM 729 O O . ARG A 1 92 ? -13.210 -1.976 -1.926 1.00 98.56 92 ARG A O 1
ATOM 736 N N . PHE A 1 93 ? -11.152 -2.843 -1.614 1.00 98.62 93 PHE A N 1
ATOM 737 C CA . PHE A 1 93 ? -11.058 -2.571 -0.183 1.00 98.62 93 PHE A CA 1
ATOM 738 C C . PHE A 1 93 ? -11.227 -1.077 0.103 1.00 98.62 93 PHE A C 1
ATOM 740 O O . PHE A 1 93 ? -12.062 -0.710 0.929 1.00 98.62 93 PHE A O 1
ATOM 747 N N . TYR A 1 94 ? -10.504 -0.218 -0.621 1.00 97.38 94 TYR A N 1
ATOM 748 C CA . TYR A 1 94 ? -10.615 1.233 -0.502 1.00 97.38 94 TYR A CA 1
ATOM 749 C C . TYR A 1 94 ? -12.054 1.695 -0.739 1.00 97.38 94 TYR A C 1
ATOM 751 O O . TYR A 1 94 ? -12.627 2.390 0.098 1.00 97.38 94 TYR A O 1
ATOM 759 N N . HIS A 1 95 ? -12.675 1.261 -1.840 1.00 96.94 95 HIS A N 1
ATOM 760 C CA . HIS A 1 95 ? -14.043 1.646 -2.183 1.00 96.94 95 HIS A CA 1
ATOM 761 C C . HIS A 1 95 ? -15.080 1.198 -1.148 1.00 96.94 95 HIS A C 1
ATOM 763 O O . HIS A 1 95 ? -15.998 1.974 -0.858 1.00 96.94 95 HIS A O 1
ATOM 769 N N . ALA A 1 96 ? -14.915 0.000 -0.582 1.00 98.19 96 ALA A N 1
ATOM 770 C CA . ALA A 1 96 ? -15.770 -0.541 0.473 1.00 98.19 96 ALA A CA 1
ATOM 771 C C . ALA A 1 96 ? -15.627 0.214 1.808 1.00 98.19 96 ALA A C 1
ATOM 773 O O . ALA A 1 96 ? -16.593 0.304 2.560 1.00 98.19 96 ALA A O 1
ATOM 774 N N . HIS A 1 97 ? -14.460 0.809 2.076 1.00 97.62 97 HIS A N 1
ATOM 775 C CA . HIS A 1 97 ? -14.153 1.495 3.337 1.00 97.62 97 HIS A CA 1
ATOM 776 C C . HIS A 1 97 ? -13.993 3.019 3.191 1.00 97.62 97 HIS A C 1
ATOM 778 O O . HIS A 1 97 ? -13.462 3.671 4.089 1.00 97.62 97 HIS A O 1
ATOM 784 N N . ARG A 1 98 ? -14.505 3.625 2.107 1.00 95.06 98 ARG A N 1
ATOM 785 C CA . ARG A 1 98 ? -14.502 5.090 1.903 1.00 95.06 98 ARG A CA 1
ATOM 786 C C . ARG A 1 98 ? -15.084 5.916 3.056 1.00 95.06 98 ARG A C 1
ATOM 788 O O . ARG A 1 98 ? -14.547 7.002 3.269 1.00 95.06 98 ARG A O 1
ATOM 795 N N . PRO A 1 99 ? -16.115 5.468 3.808 1.00 95.31 99 PRO A N 1
ATOM 796 C CA . PRO A 1 99 ? -16.568 6.212 4.983 1.00 95.31 99 PRO A CA 1
ATOM 797 C C . PRO A 1 99 ? -15.439 6.521 5.973 1.00 95.31 99 PRO A C 1
ATOM 799 O O . PRO A 1 99 ? -15.436 7.596 6.554 1.00 95.31 99 PRO A O 1
ATOM 802 N N . TRP A 1 100 ? -14.456 5.625 6.100 1.00 95.38 100 TRP A N 1
ATOM 803 C CA . TRP A 1 100 ? -13.258 5.828 6.916 1.00 95.38 100 TRP A CA 1
ATOM 804 C C . TRP A 1 100 ? -12.116 6.457 6.121 1.00 95.38 100 TRP A C 1
ATOM 806 O O . TRP A 1 100 ? -11.576 7.477 6.520 1.00 95.38 100 TRP A O 1
ATOM 816 N N . LEU A 1 101 ? -11.753 5.856 4.987 1.00 94.19 101 LEU A N 1
ATOM 817 C CA . LEU A 1 101 ? -10.516 6.178 4.267 1.00 94.19 101 LEU A CA 1
ATOM 818 C C . LEU A 1 101 ? -10.570 7.486 3.473 1.00 94.19 101 LEU A C 1
ATOM 820 O O . LEU A 1 101 ? -9.526 8.057 3.183 1.00 94.19 101 LEU A O 1
ATOM 824 N N . LEU A 1 102 ? -11.763 7.935 3.079 1.00 92.94 102 LEU A N 1
ATOM 825 C CA . LEU A 1 102 ? -11.941 9.142 2.270 1.00 92.94 102 LEU A CA 1
ATOM 826 C C . LEU A 1 102 ? -12.609 10.263 3.067 1.00 92.94 102 LEU A C 1
ATOM 828 O O . LEU A 1 102 ? -12.167 11.411 3.005 1.00 92.94 102 LEU A O 1
ATOM 832 N N . TRP A 1 103 ? -13.676 9.916 3.787 1.00 91.56 103 TRP A N 1
ATOM 833 C CA . TRP A 1 103 ? -14.510 10.867 4.522 1.00 91.56 103 TRP A CA 1
ATOM 834 C C . TRP A 1 103 ? -14.210 10.924 6.016 1.00 91.56 103 TRP A C 1
ATOM 836 O O . TRP A 1 103 ? -14.755 11.789 6.693 1.00 91.56 103 TRP A O 1
ATOM 846 N N . GLY A 1 104 ? -13.404 9.993 6.521 1.00 92.50 104 GLY A N 1
ATOM 847 C CA . GLY A 1 104 ? -13.078 9.907 7.931 1.00 92.50 104 GLY A CA 1
ATOM 848 C C . GLY A 1 104 ? -11.832 10.695 8.304 1.00 92.50 104 GLY A C 1
ATOM 849 O O . GLY A 1 104 ? -11.009 11.063 7.461 1.00 92.50 104 GLY A O 1
ATOM 850 N N . ASP A 1 105 ? -11.687 10.889 9.606 1.00 92.69 105 ASP A N 1
ATOM 851 C CA . ASP A 1 105 ? -10.536 11.538 10.211 1.00 92.69 105 ASP A CA 1
ATOM 852 C C . ASP A 1 105 ? -9.529 10.475 10.643 1.00 92.69 105 ASP A C 1
ATOM 854 O O . ASP A 1 105 ? -9.884 9.470 11.270 1.00 92.69 105 ASP A O 1
ATOM 858 N N . MET A 1 106 ? -8.256 10.681 10.311 1.00 93.88 106 MET A N 1
ATOM 859 C CA . MET A 1 106 ? -7.203 9.765 10.739 1.00 93.88 106 MET A CA 1
ATOM 860 C C . MET A 1 106 ? -6.982 9.916 12.250 1.00 93.88 106 MET A C 1
ATOM 862 O O . MET A 1 106 ? -6.697 11.003 12.751 1.00 93.88 106 MET A O 1
ATOM 866 N N . LEU A 1 107 ? -7.111 8.811 12.979 1.00 94.56 107 LEU A N 1
ATOM 867 C CA . LEU A 1 107 ? -6.880 8.733 14.419 1.00 94.56 107 LEU A CA 1
ATOM 868 C C . LEU A 1 107 ? -5.380 8.585 14.729 1.00 94.56 107 LEU A C 1
ATOM 870 O O . LEU A 1 107 ? -4.598 8.211 13.846 1.00 94.56 107 LEU A O 1
ATOM 874 N N . PRO A 1 108 ? -4.959 8.798 15.994 1.00 94.12 108 PRO A N 1
ATOM 875 C CA . PRO A 1 108 ? -3.641 8.369 16.445 1.00 94.12 108 PRO A CA 1
ATOM 876 C C . PRO A 1 108 ? -3.372 6.906 16.058 1.00 94.12 108 PRO A C 1
ATOM 878 O O . PRO A 1 108 ? -4.288 6.078 16.098 1.00 94.12 108 PRO A O 1
ATOM 881 N N . PRO A 1 109 ? -2.138 6.559 15.662 1.00 93.56 109 PRO A N 1
ATOM 882 C CA . PRO A 1 109 ? -1.851 5.221 15.176 1.00 93.56 109 PRO A CA 1
ATOM 883 C C . PRO A 1 109 ? -1.961 4.186 16.301 1.00 93.56 109 PRO A C 1
ATOM 885 O O . PRO A 1 109 ? -1.573 4.433 17.443 1.00 93.56 109 PRO A O 1
ATOM 888 N N . ALA A 1 110 ? -2.434 2.991 15.946 1.00 95.88 110 ALA A N 1
ATOM 889 C CA . ALA A 1 110 ? -2.211 1.793 16.750 1.00 95.88 110 ALA A CA 1
ATOM 890 C C . ALA A 1 110 ? -0.709 1.447 16.761 1.00 95.88 110 ALA A C 1
ATOM 892 O O . ALA A 1 110 ? 0.054 1.937 15.924 1.00 95.88 110 ALA A O 1
ATOM 893 N N . THR A 1 111 ? -0.272 0.560 17.650 1.00 97.69 111 THR A N 1
ATOM 894 C CA . THR A 1 111 ? 1.032 -0.108 17.504 1.00 97.69 111 THR A CA 1
ATOM 895 C C . THR A 1 111 ? 0.814 -1.506 16.951 1.00 97.69 111 THR A C 1
ATOM 897 O O . THR A 1 111 ? -0.007 -2.253 17.476 1.00 97.69 111 THR A O 1
ATOM 900 N N . ILE A 1 112 ? 1.535 -1.832 15.878 1.00 97.69 112 ILE A N 1
ATOM 901 C CA . ILE A 1 112 ? 1.519 -3.153 15.252 1.00 97.69 112 ILE A CA 1
ATOM 902 C C . ILE A 1 112 ? 2.914 -3.737 15.381 1.00 97.69 112 ILE A C 1
ATOM 904 O O . ILE A 1 112 ? 3.868 -3.234 14.780 1.00 97.69 112 ILE A O 1
ATOM 908 N N . GLU A 1 113 ? 3.036 -4.795 16.169 1.00 98.38 113 GLU A N 1
ATOM 909 C CA . GLU A 1 113 ? 4.253 -5.590 16.203 1.00 98.38 113 GLU A CA 1
ATOM 910 C C . GLU A 1 113 ? 4.227 -6.529 15.003 1.00 98.38 113 GLU A C 1
ATOM 912 O O . GLU A 1 113 ? 3.307 -7.323 14.840 1.00 98.38 113 GLU A O 1
ATOM 917 N N . THR A 1 114 ? 5.211 -6.390 14.124 1.00 98.06 114 THR A N 1
ATOM 918 C CA . THR A 1 114 ? 5.330 -7.161 12.886 1.00 98.06 114 THR A CA 1
ATOM 919 C C . THR A 1 114 ? 6.801 -7.290 12.525 1.00 98.06 114 THR A C 1
ATOM 921 O O . THR A 1 114 ? 7.626 -6.457 12.921 1.00 98.06 114 THR A O 1
ATOM 924 N N . ALA A 1 115 ? 7.138 -8.299 11.722 1.00 97.75 115 ALA A N 1
ATOM 925 C CA . ALA A 1 115 ? 8.470 -8.407 11.146 1.00 97.75 115 ALA A CA 1
ATOM 926 C C . ALA A 1 115 ? 8.844 -7.127 10.380 1.00 97.75 115 ALA A C 1
ATOM 928 O O . ALA A 1 115 ? 7.995 -6.481 9.757 1.00 97.75 115 ALA A O 1
ATOM 929 N N . LYS A 1 116 ? 10.132 -6.779 10.407 1.00 97.94 116 LYS A N 1
ATOM 930 C CA . LYS A 1 116 ? 10.721 -5.818 9.475 1.00 97.94 116 LYS A CA 1
ATOM 931 C C . LYS A 1 116 ? 11.434 -6.598 8.382 1.00 97.94 116 LYS A C 1
ATOM 933 O O . LYS A 1 116 ? 12.140 -7.555 8.686 1.00 97.94 116 LYS A O 1
ATOM 938 N N . LEU A 1 117 ? 11.254 -6.175 7.140 1.00 96.94 117 LEU A N 1
ATOM 939 C CA . LEU A 1 117 ? 11.964 -6.716 5.992 1.00 96.94 117 LEU A CA 1
ATOM 940 C C . LEU A 1 117 ? 12.716 -5.617 5.261 1.00 96.94 117 LEU A C 1
ATOM 942 O O . LEU A 1 117 ? 12.303 -4.455 5.238 1.00 96.94 117 LEU A O 1
ATOM 946 N N . ASP A 1 118 ? 13.799 -6.031 4.631 1.00 98.06 118 ASP A N 1
ATOM 947 C CA . ASP A 1 118 ? 14.525 -5.223 3.676 1.00 98.06 118 ASP A CA 1
ATOM 948 C C . ASP A 1 118 ? 13.776 -5.229 2.344 1.00 98.06 118 ASP A C 1
ATOM 950 O O . ASP A 1 118 ? 13.496 -6.283 1.773 1.00 98.06 118 ASP A O 1
ATOM 954 N N . VAL A 1 119 ? 13.419 -4.039 1.865 1.00 98.06 119 VAL A N 1
ATOM 955 C CA . VAL A 1 119 ? 12.766 -3.847 0.569 1.00 98.06 119 VAL A CA 1
ATOM 956 C C . VAL A 1 119 ? 13.743 -3.135 -0.347 1.00 98.06 119 VAL A C 1
ATOM 958 O O . VAL A 1 119 ? 14.175 -2.020 -0.041 1.00 98.06 119 VAL A O 1
ATOM 961 N N . THR A 1 120 ? 14.087 -3.775 -1.460 1.00 98.31 120 THR A N 1
ATOM 962 C CA . THR A 1 120 ? 14.842 -3.138 -2.538 1.00 98.31 120 THR A CA 1
ATOM 963 C C . THR A 1 120 ? 13.890 -2.316 -3.395 1.00 98.31 120 THR A C 1
ATOM 965 O O . THR A 1 120 ? 12.843 -2.807 -3.821 1.00 98.31 120 THR A O 1
ATOM 968 N N . CYS A 1 121 ? 14.253 -1.058 -3.612 1.00 97.50 121 CYS A N 1
ATOM 969 C CA . CYS A 1 121 ? 13.500 -0.098 -4.397 1.00 97.50 121 CYS A CA 1
ATOM 970 C C . CYS A 1 121 ? 14.422 0.621 -5.380 1.00 97.50 121 CYS A C 1
ATOM 972 O O . CYS A 1 121 ? 15.628 0.739 -5.164 1.00 97.50 121 CYS A O 1
ATOM 974 N N . ILE A 1 122 ? 13.814 1.214 -6.396 1.00 96.50 122 ILE A N 1
ATOM 975 C CA . ILE A 1 122 ? 14.402 2.255 -7.226 1.00 96.50 122 ILE A CA 1
ATOM 976 C C . ILE A 1 122 ? 13.705 3.591 -6.984 1.00 96.50 122 ILE A C 1
ATOM 978 O O . ILE A 1 122 ? 12.524 3.656 -6.635 1.00 96.50 122 ILE A O 1
ATOM 982 N N . GLN A 1 123 ? 14.434 4.677 -7.220 1.00 92.62 123 GLN A N 1
ATOM 983 C CA . GLN A 1 123 ? 13.872 6.018 -7.303 1.00 92.62 123 GLN A CA 1
ATOM 984 C C . GLN A 1 123 ? 14.200 6.600 -8.674 1.00 92.62 123 GLN A C 1
ATOM 986 O O . GLN A 1 123 ? 15.362 6.677 -9.064 1.00 92.62 123 GLN A O 1
ATOM 991 N N . ARG A 1 124 ? 13.169 7.025 -9.404 1.00 90.94 124 ARG A N 1
ATOM 992 C CA . ARG A 1 124 ? 13.311 7.644 -10.723 1.00 90.94 124 ARG A CA 1
ATOM 993 C C . ARG A 1 124 ? 12.201 8.657 -10.975 1.00 90.94 124 ARG A C 1
ATOM 995 O O . ARG A 1 124 ? 11.101 8.527 -10.445 1.00 90.94 124 ARG A O 1
ATOM 1002 N N . GLY A 1 125 ? 12.497 9.654 -11.797 1.00 87.00 125 GLY A N 1
ATOM 1003 C CA . GLY A 1 125 ? 11.501 10.482 -12.468 1.00 87.00 125 GLY A CA 1
ATOM 1004 C C . GLY A 1 125 ? 11.348 10.064 -13.929 1.00 87.00 125 GLY A C 1
ATOM 1005 O O . GLY A 1 125 ? 12.059 9.183 -14.417 1.00 87.00 125 GLY A O 1
ATOM 1006 N N . ILE A 1 126 ? 10.459 10.748 -14.650 1.00 84.50 126 ILE A N 1
ATOM 1007 C CA . ILE A 1 126 ? 10.224 10.496 -16.082 1.00 84.50 126 ILE A CA 1
ATOM 1008 C C . ILE A 1 126 ? 11.467 10.777 -16.951 1.00 84.50 126 ILE A C 1
ATOM 1010 O O . ILE A 1 126 ? 11.641 10.155 -17.990 1.00 84.50 126 ILE A O 1
ATOM 1014 N N . PHE A 1 127 ? 12.377 11.645 -16.490 1.00 83.94 127 PHE A N 1
ATOM 1015 C CA . PHE A 1 127 ? 13.621 12.003 -17.190 1.00 83.94 127 PHE A CA 1
ATOM 1016 C C . PHE A 1 127 ? 14.862 11.239 -16.703 1.00 83.94 127 PHE A C 1
ATOM 1018 O O . PHE A 1 127 ? 15.978 11.516 -17.147 1.00 83.94 127 PHE A O 1
ATOM 1025 N N . THR A 1 128 ? 14.716 10.314 -15.752 1.00 88.19 128 THR A N 1
ATOM 1026 C CA . THR A 1 128 ? 15.860 9.537 -15.266 1.00 88.19 128 THR A CA 1
ATOM 1027 C C . THR A 1 128 ? 16.290 8.545 -16.342 1.00 88.19 128 THR A C 1
ATOM 1029 O O . THR A 1 128 ? 15.498 7.706 -16.775 1.00 88.19 128 THR A O 1
ATOM 1032 N N . LYS A 1 129 ? 17.557 8.641 -16.760 1.00 87.38 129 LYS A N 1
ATOM 1033 C CA . LYS A 1 129 ? 18.163 7.710 -17.718 1.00 87.38 129 LYS A CA 1
ATOM 1034 C C . LYS A 1 129 ? 18.299 6.314 -17.085 1.00 87.38 129 LYS A C 1
ATOM 1036 O O . LYS A 1 129 ? 18.685 6.265 -15.917 1.00 87.38 129 LYS A O 1
ATOM 1041 N N . PRO A 1 130 ? 18.067 5.215 -17.828 1.00 89.00 130 PRO A N 1
ATOM 1042 C CA . PRO A 1 130 ? 18.106 3.853 -17.284 1.00 89.00 130 PRO A CA 1
ATOM 1043 C C . PRO A 1 130 ? 19.393 3.531 -16.512 1.00 89.00 130 PRO A C 1
ATOM 1045 O O . PRO A 1 130 ? 19.340 3.082 -15.371 1.00 89.00 130 PRO A O 1
ATOM 1048 N N . ASP A 1 131 ? 20.549 3.879 -17.079 1.00 88.69 131 ASP A N 1
ATOM 1049 C CA . ASP A 1 131 ? 21.872 3.654 -16.478 1.00 88.69 131 ASP A CA 1
ATOM 1050 C C . ASP A 1 131 ? 22.149 4.452 -15.196 1.00 88.69 131 ASP A C 1
ATOM 1052 O O . ASP A 1 131 ? 23.116 4.169 -14.501 1.00 88.69 131 ASP A O 1
ATOM 1056 N N . ALA A 1 132 ? 21.345 5.473 -14.892 1.00 90.81 132 ALA A N 1
ATOM 1057 C CA . ALA A 1 132 ? 21.499 6.273 -13.678 1.00 90.81 132 ALA A CA 1
ATOM 1058 C C . ALA A 1 132 ? 20.627 5.761 -12.519 1.00 90.81 132 ALA A C 1
ATOM 1060 O O . ALA A 1 132 ? 20.634 6.350 -11.438 1.00 90.81 132 ALA A O 1
ATOM 1061 N N . ILE A 1 133 ? 19.824 4.718 -12.747 1.00 94.69 133 ILE A N 1
ATOM 1062 C CA . ILE A 1 133 ? 18.922 4.164 -11.741 1.00 94.69 133 ILE A CA 1
ATOM 1063 C C . ILE A 1 133 ? 19.704 3.168 -10.893 1.00 94.69 133 ILE A C 1
ATOM 1065 O O . ILE A 1 133 ? 20.002 2.067 -11.349 1.00 94.69 133 ILE A O 1
ATOM 1069 N N . GLU A 1 134 ? 19.967 3.522 -9.640 1.00 95.62 134 GLU A N 1
ATOM 1070 C CA . GLU A 1 134 ? 20.612 2.636 -8.671 1.00 95.62 134 GLU A CA 1
ATOM 1071 C C . GLU A 1 134 ? 19.592 2.102 -7.655 1.00 95.62 134 GLU A C 1
ATOM 1073 O O . GLU A 1 134 ? 18.924 2.898 -6.983 1.00 95.62 134 GLU A O 1
ATOM 1078 N N . PRO A 1 135 ? 19.437 0.770 -7.524 1.00 97.38 135 PRO A N 1
ATOM 1079 C CA . PRO A 1 135 ? 18.614 0.187 -6.481 1.00 97.38 135 PRO A CA 1
ATOM 1080 C C . PRO A 1 135 ? 19.204 0.475 -5.106 1.00 97.38 135 PRO A C 1
ATOM 1082 O O . PRO A 1 135 ? 20.417 0.436 -4.896 1.00 97.38 135 PRO A O 1
ATOM 1085 N N . PHE A 1 136 ? 18.330 0.694 -4.138 1.00 97.88 136 PHE A N 1
ATOM 1086 C CA . PHE A 1 136 ? 18.700 0.816 -2.739 1.00 97.88 136 PHE A CA 1
ATOM 1087 C C . PHE A 1 136 ? 17.773 -0.042 -1.890 1.00 97.88 136 PHE A C 1
ATOM 1089 O O . PHE A 1 136 ? 16.619 -0.281 -2.240 1.00 97.88 136 PHE A O 1
ATOM 1096 N N . THR A 1 137 ? 18.280 -0.486 -0.748 1.00 98.19 137 THR A N 1
ATOM 1097 C CA . THR A 1 137 ? 17.523 -1.317 0.184 1.00 98.19 137 THR A CA 1
ATOM 1098 C C . THR A 1 137 ? 17.158 -0.512 1.413 1.00 98.19 137 THR A C 1
ATOM 1100 O O . THR A 1 137 ? 17.972 0.245 1.944 1.00 98.19 137 THR A O 1
ATOM 1103 N N . VAL A 1 138 ? 15.919 -0.667 1.872 1.00 97.38 138 VAL A N 1
ATOM 1104 C CA . VAL A 1 138 ? 15.427 0.045 3.043 1.00 97.38 138 VAL A CA 1
ATOM 1105 C C . VAL A 1 138 ? 14.569 -0.854 3.939 1.00 97.38 138 VAL A C 1
ATOM 1107 O O . VAL A 1 138 ? 13.679 -1.542 3.432 1.00 97.38 138 VAL A O 1
ATOM 1110 N N . PRO A 1 139 ? 14.766 -0.825 5.272 1.00 97.94 139 PRO A N 1
ATOM 1111 C CA . PRO A 1 139 ? 13.943 -1.606 6.182 1.00 97.94 139 PRO A CA 1
ATOM 1112 C C . PRO A 1 139 ? 12.527 -1.025 6.270 1.00 97.94 139 PRO A C 1
ATOM 1114 O O . PRO A 1 139 ? 12.323 0.192 6.419 1.00 97.94 139 PRO A O 1
ATOM 1117 N N . ARG A 1 140 ? 11.525 -1.899 6.195 1.00 98.06 140 ARG A N 1
ATOM 1118 C CA . ARG A 1 140 ? 10.097 -1.568 6.274 1.00 98.06 140 ARG A CA 1
ATOM 1119 C C . ARG A 1 140 ? 9.353 -2.588 7.140 1.00 98.06 140 ARG A C 1
ATOM 1121 O O . ARG A 1 140 ? 9.712 -3.762 7.123 1.00 98.06 140 ARG A O 1
ATOM 1128 N N . PRO A 1 141 ? 8.341 -2.165 7.919 1.00 98.12 141 PRO A N 1
ATOM 1129 C CA . PRO A 1 141 ? 7.461 -3.112 8.601 1.00 98.12 141 PRO A CA 1
ATOM 1130 C C . PRO A 1 141 ? 6.676 -3.908 7.558 1.00 98.12 141 PRO A C 1
ATOM 1132 O O . PRO A 1 141 ? 6.235 -3.315 6.587 1.00 98.12 141 PRO A O 1
ATOM 1135 N N . ALA A 1 142 ? 6.476 -5.209 7.755 1.00 98.38 142 ALA A N 1
ATOM 1136 C CA . ALA A 1 142 ? 5.768 -6.073 6.803 1.00 98.38 142 ALA A CA 1
ATOM 1137 C C . ALA A 1 142 ? 4.276 -5.752 6.659 1.00 98.38 142 ALA A C 1
ATOM 1139 O O . ALA A 1 142 ? 3.661 -6.028 5.627 1.00 98.38 142 ALA A O 1
ATOM 1140 N N . VAL A 1 143 ? 3.704 -5.139 7.691 1.00 98.56 143 VAL A N 1
ATOM 1141 C CA . VAL A 1 143 ? 2.312 -4.712 7.727 1.00 98.56 143 VAL A CA 1
ATOM 1142 C C . VAL A 1 143 ? 2.270 -3.202 7.899 1.00 98.56 143 VAL A C 1
ATOM 1144 O O . VAL A 1 143 ? 2.903 -2.650 8.799 1.00 98.56 143 VAL A O 1
ATOM 1147 N N . LEU A 1 144 ? 1.532 -2.536 7.014 1.00 98.19 144 LEU A N 1
ATOM 1148 C CA . LEU A 1 144 ? 1.203 -1.118 7.134 1.00 98.19 144 LEU A CA 1
ATOM 1149 C C . LEU A 1 144 ? -0.174 -0.972 7.766 1.00 98.19 144 LEU A C 1
ATOM 1151 O O . LEU A 1 144 ? -1.051 -1.809 7.546 1.00 98.19 144 LEU A O 1
ATOM 1155 N N . HIS A 1 145 ? -0.386 0.104 8.515 1.00 97.88 145 HIS A N 1
ATOM 1156 C CA . HIS A 1 145 ? -1.638 0.301 9.229 1.00 97.88 145 HIS A CA 1
ATOM 1157 C C . HIS A 1 145 ? -1.992 1.768 9.435 1.00 97.88 145 HIS A C 1
ATOM 1159 O O . HIS A 1 145 ? -1.144 2.659 9.366 1.00 97.88 145 HIS A O 1
ATOM 1165 N N . SER A 1 146 ? -3.268 1.999 9.720 1.00 97.06 146 SER A N 1
ATOM 1166 C CA . SER A 1 146 ? -3.812 3.306 10.080 1.00 97.06 146 SER A CA 1
ATOM 1167 C C . SER A 1 146 ? -5.164 3.162 10.766 1.00 97.06 146 SER A C 1
ATOM 1169 O O . SER A 1 146 ? -5.944 2.265 10.445 1.00 97.06 146 SER A O 1
ATOM 1171 N N . ALA A 1 147 ? -5.442 4.043 11.722 1.00 97.12 147 ALA A N 1
ATOM 1172 C CA . ALA A 1 147 ? -6.725 4.099 12.408 1.00 97.12 147 ALA A CA 1
ATOM 1173 C C . ALA A 1 147 ? -7.536 5.298 11.905 1.00 97.12 147 ALA A C 1
ATOM 1175 O O . ALA A 1 147 ? -6.966 6.343 11.595 1.00 97.12 147 ALA A O 1
ATOM 1176 N N . TRP A 1 148 ? -8.854 5.143 11.832 1.00 96.31 148 TRP A N 1
ATOM 1177 C CA . TRP A 1 148 ? -9.763 6.121 11.236 1.00 96.31 148 TRP A CA 1
ATOM 1178 C C . TRP A 1 148 ? -11.071 6.207 12.011 1.00 96.31 148 TRP A C 1
ATOM 1180 O O . TRP A 1 148 ? -11.569 5.193 12.505 1.00 96.31 148 TRP A O 1
ATOM 1190 N N . LEU A 1 149 ? -11.653 7.399 12.054 1.00 95.88 149 LEU A N 1
ATOM 1191 C CA . LEU A 1 149 ? -12.986 7.681 12.572 1.00 95.88 149 LEU A CA 1
ATOM 1192 C C . LEU A 1 149 ? -13.885 8.110 11.413 1.00 95.88 149 LEU A C 1
ATOM 1194 O O . LEU A 1 149 ? -13.626 9.126 10.778 1.00 95.88 149 LEU A O 1
ATOM 1198 N N . ALA A 1 150 ? -14.926 7.336 11.118 1.00 95.81 150 ALA A N 1
ATOM 1199 C CA . ALA A 1 150 ? -15.901 7.702 10.097 1.00 95.81 150 ALA A CA 1
ATOM 1200 C C . ALA A 1 150 ? -16.843 8.823 10.589 1.00 95.81 150 ALA A C 1
ATOM 1202 O O . ALA A 1 150 ? -17.033 8.974 11.799 1.00 95.81 150 ALA A O 1
ATOM 1203 N N . PRO A 1 151 ? -17.508 9.560 9.675 1.00 94.56 151 PRO A N 1
ATOM 1204 C CA . PRO A 1 151 ? -18.455 10.624 10.028 1.00 94.56 151 PRO A CA 1
ATOM 1205 C C . PRO A 1 151 ? -19.631 10.194 10.916 1.00 94.56 151 PRO A C 1
ATOM 1207 O O . PRO A 1 151 ? -20.235 11.026 11.585 1.00 94.56 151 PRO A O 1
ATOM 1210 N N . ASP A 1 152 ? -19.974 8.905 10.920 1.00 95.50 152 ASP A N 1
ATOM 1211 C CA . ASP A 1 152 ? -21.027 8.334 11.766 1.00 95.50 152 ASP A CA 1
ATOM 1212 C C . ASP A 1 152 ? -20.538 7.945 13.176 1.00 95.50 152 ASP A C 1
ATOM 1214 O O . ASP A 1 152 ? -21.294 7.374 13.962 1.00 95.50 152 ASP A O 1
ATOM 1218 N N . GLY A 1 153 ? -19.276 8.240 13.499 1.00 95.50 153 GLY A N 1
ATOM 1219 C CA . GLY A 1 153 ? -18.646 7.944 14.783 1.00 95.50 153 GLY A CA 1
ATOM 1220 C C . GLY A 1 153 ? -18.069 6.531 14.900 1.00 95.50 153 GLY A C 1
ATOM 1221 O O . GLY A 1 153 ? -17.494 6.199 15.937 1.00 95.50 153 GLY A O 1
ATOM 1222 N N . GLN A 1 154 ? -18.177 5.680 13.873 1.00 96.94 154 GLN A N 1
ATOM 1223 C CA . GLN A 1 154 ? -17.552 4.358 13.906 1.00 96.94 154 GLN A CA 1
ATOM 1224 C C . GLN A 1 154 ? -16.040 4.469 13.703 1.00 96.94 154 GLN A C 1
ATOM 1226 O O . GLN A 1 154 ? -15.572 5.017 12.706 1.00 96.94 154 GLN A O 1
ATOM 1231 N N . ALA A 1 155 ? -15.261 3.872 14.604 1.00 97.69 155 ALA A N 1
ATOM 1232 C CA . ALA A 1 155 ? -13.811 3.803 14.475 1.00 97.69 155 ALA A CA 1
ATOM 1233 C C . ALA A 1 155 ? -13.350 2.459 13.892 1.00 97.69 155 ALA A C 1
ATOM 1235 O O . ALA A 1 155 ? -13.972 1.411 14.105 1.00 97.69 155 ALA A O 1
ATOM 1236 N N . GLY A 1 156 ? -12.233 2.479 13.172 1.00 97.44 156 GLY A N 1
ATOM 1237 C CA . GLY A 1 156 ? -11.665 1.288 12.560 1.00 97.44 156 GLY A CA 1
ATOM 1238 C C . GLY A 1 156 ? -10.162 1.360 12.347 1.00 97.44 156 GLY A C 1
ATOM 1239 O O . GLY A 1 156 ? -9.565 2.433 12.338 1.00 97.44 156 GLY A O 1
ATOM 1240 N N . LEU A 1 157 ? -9.564 0.187 12.187 1.00 98.06 157 LEU A N 1
ATOM 1241 C CA . LEU A 1 157 ? -8.147 -0.040 11.959 1.00 98.06 157 LEU A CA 1
ATOM 1242 C C . LEU A 1 157 ? -7.973 -0.765 10.627 1.00 98.06 157 LEU A C 1
ATOM 1244 O O . LEU A 1 157 ? -8.501 -1.858 10.426 1.00 98.06 157 LEU A O 1
ATOM 1248 N N . VAL A 1 158 ? -7.211 -0.154 9.733 1.00 98.12 158 VAL A N 1
ATOM 1249 C CA . VAL A 1 158 ? -6.778 -0.737 8.466 1.00 98.12 158 VAL A CA 1
ATOM 1250 C C . VAL A 1 158 ? -5.438 -1.417 8.692 1.00 98.12 158 VAL A C 1
ATOM 1252 O O . VAL A 1 158 ? -4.544 -0.839 9.309 1.00 98.12 158 VAL A O 1
ATOM 1255 N N . LEU A 1 159 ? -5.303 -2.634 8.179 1.00 98.50 159 LEU A N 1
ATOM 1256 C CA . LEU A 1 159 ? -4.080 -3.427 8.207 1.00 98.50 159 LEU A CA 1
ATOM 1257 C C . LEU A 1 159 ? -3.815 -3.946 6.801 1.00 98.50 159 LEU A C 1
ATOM 1259 O O . LEU A 1 159 ? -4.711 -4.522 6.190 1.00 98.50 159 LEU A O 1
ATOM 1263 N N . ILE A 1 160 ? -2.605 -3.765 6.284 1.00 98.69 160 ILE A N 1
ATOM 1264 C CA . ILE A 1 160 ? -2.248 -4.183 4.930 1.00 98.69 160 ILE A CA 1
ATOM 1265 C C . ILE A 1 160 ? -0.923 -4.932 4.976 1.00 98.69 160 ILE A C 1
ATOM 1267 O O . ILE A 1 160 ? 0.131 -4.329 5.186 1.00 98.69 160 ILE A O 1
ATOM 1271 N N . ASN A 1 161 ? -0.976 -6.246 4.757 1.00 98.75 161 ASN A N 1
ATOM 1272 C CA . ASN A 1 161 ? 0.210 -7.052 4.515 1.00 98.75 161 ASN A CA 1
ATOM 1273 C C . ASN A 1 161 ? 0.564 -6.942 3.034 1.00 98.75 161 ASN A C 1
ATOM 1275 O O . ASN A 1 161 ? -0.035 -7.611 2.191 1.00 98.75 161 ASN A O 1
ATOM 1279 N N . TYR A 1 162 ? 1.540 -6.094 2.717 1.00 98.62 162 TYR A N 1
ATOM 1280 C CA . TYR A 1 162 ? 2.007 -5.959 1.343 1.00 98.62 162 TYR A CA 1
ATOM 1281 C C . TYR A 1 162 ? 3.006 -7.043 0.971 1.00 98.62 162 TYR A C 1
ATOM 1283 O O . TYR A 1 162 ? 3.443 -7.026 -0.162 1.00 98.62 162 TYR A O 1
ATOM 1291 N N . THR A 1 163 ? 3.418 -7.946 1.861 1.00 98.44 163 THR A N 1
ATOM 1292 C CA . THR A 1 163 ? 4.472 -8.931 1.573 1.00 98.44 163 THR A CA 1
ATOM 1293 C C . THR A 1 163 ? 3.936 -10.197 0.903 1.00 98.44 163 THR A C 1
ATOM 1295 O O . THR A 1 163 ? 2.728 -10.429 0.824 1.00 98.44 163 THR A O 1
ATOM 1298 N N . ARG A 1 164 ? 4.860 -11.031 0.415 1.00 97.19 164 ARG A N 1
ATOM 1299 C CA . ARG A 1 164 ? 4.577 -12.311 -0.257 1.00 97.19 164 ARG A CA 1
ATOM 1300 C C . ARG A 1 164 ? 4.384 -13.486 0.706 1.00 97.19 164 ARG A C 1
ATOM 1302 O O . ARG A 1 164 ? 4.122 -14.599 0.262 1.00 97.19 164 ARG A O 1
ATOM 1309 N N . THR A 1 165 ? 4.496 -13.255 2.012 1.00 97.81 165 THR A N 1
ATOM 1310 C CA . THR A 1 165 ? 4.309 -14.276 3.048 1.00 97.81 165 THR A CA 1
ATOM 1311 C C . THR A 1 165 ? 3.280 -13.829 4.077 1.00 97.81 165 THR A C 1
ATOM 1313 O O . THR A 1 165 ? 3.020 -12.637 4.250 1.00 97.81 165 THR A O 1
ATOM 1316 N N . SER A 1 166 ? 2.667 -14.792 4.764 1.00 98.31 166 SER A N 1
ATOM 1317 C CA . SER A 1 166 ? 1.791 -14.485 5.892 1.00 98.31 166 SER A CA 1
ATOM 1318 C C . SER A 1 166 ? 2.583 -13.828 7.020 1.00 98.31 166 SER A C 1
ATOM 1320 O O . SER A 1 166 ? 3.697 -14.257 7.322 1.00 98.31 166 SER A O 1
ATOM 1322 N N . GLN A 1 167 ? 1.996 -12.817 7.656 1.00 98.38 167 GLN A N 1
ATOM 1323 C CA . GLN A 1 167 ? 2.635 -12.066 8.734 1.00 98.38 167 GLN A CA 1
ATOM 1324 C C . GLN A 1 167 ? 1.857 -12.246 10.038 1.00 98.38 167 GLN A C 1
ATOM 1326 O O . GLN A 1 167 ? 0.688 -11.845 10.092 1.00 98.38 167 GLN A O 1
ATOM 1331 N N . PRO A 1 168 ? 2.462 -12.840 11.083 1.00 98.19 168 PRO A N 1
ATOM 1332 C CA . PRO A 1 168 ? 1.911 -12.748 12.422 1.00 98.19 168 PRO A CA 1
ATOM 1333 C C . PRO A 1 168 ? 2.065 -11.311 12.920 1.00 98.19 168 PRO A C 1
ATOM 1335 O O . PRO A 1 168 ? 3.109 -10.684 12.721 1.00 98.19 168 PRO A O 1
ATOM 1338 N N . ILE A 1 169 ? 1.023 -10.801 13.565 1.00 98.25 169 ILE A N 1
ATOM 1339 C CA . ILE A 1 169 ? 1.019 -9.472 14.160 1.00 98.25 169 ILE A CA 1
ATOM 1340 C C . ILE A 1 169 ? 0.405 -9.488 15.551 1.00 98.25 169 ILE A C 1
ATOM 1342 O O . ILE A 1 169 ? -0.507 -10.272 15.820 1.00 98.25 169 ILE A O 1
ATOM 1346 N N . HIS A 1 170 ? 0.859 -8.552 16.377 1.00 98.38 170 HIS A N 1
ATOM 1347 C CA . HIS A 1 170 ? 0.204 -8.180 17.625 1.00 98.38 170 HIS A CA 1
ATOM 1348 C C . HIS A 1 170 ? -0.264 -6.725 17.550 1.00 98.38 170 HIS A C 1
ATOM 1350 O O . HIS A 1 170 ? 0.481 -5.850 17.097 1.00 98.38 170 HIS A O 1
ATOM 1356 N N . ILE A 1 171 ? -1.502 -6.466 17.972 1.00 98.38 171 ILE A N 1
ATOM 1357 C CA . ILE A 1 171 ? -2.142 -5.152 17.880 1.00 98.38 171 ILE A CA 1
ATOM 1358 C C . ILE A 1 171 ? -2.340 -4.550 19.268 1.00 98.38 171 ILE A C 1
ATOM 1360 O O . ILE A 1 171 ? -3.162 -5.024 20.051 1.00 98.38 171 ILE A O 1
ATOM 1364 N N . THR A 1 172 ? -1.712 -3.400 19.494 1.00 98.00 172 THR A N 1
ATOM 1365 C CA . THR A 1 172 ? -2.066 -2.490 20.588 1.00 98.00 172 THR A CA 1
ATOM 1366 C C . THR A 1 172 ? -2.924 -1.354 20.021 1.00 98.00 172 THR A C 1
ATOM 1368 O O . THR A 1 172 ? -2.421 -0.578 19.200 1.00 98.00 172 THR A O 1
ATOM 1371 N N . PRO A 1 173 ? -4.208 -1.233 20.412 1.00 96.25 173 PRO A N 1
ATOM 1372 C CA . PRO A 1 173 ? -5.117 -0.228 19.862 1.00 96.25 173 PRO A CA 1
ATOM 1373 C C . PRO A 1 173 ? -4.646 1.215 20.098 1.00 96.25 173 PRO A C 1
ATOM 1375 O O . PRO A 1 173 ? -3.863 1.466 21.017 1.00 96.25 173 PRO A O 1
ATOM 1378 N N . PRO A 1 174 ? -5.156 2.186 19.318 1.00 95.62 174 PRO A N 1
ATOM 1379 C CA . PRO A 1 174 ? -4.932 3.600 19.593 1.00 95.62 174 PRO A CA 1
ATOM 1380 C C . PRO A 1 174 ? -5.405 3.999 21.004 1.00 95.62 174 PRO A C 1
ATOM 1382 O O . PRO A 1 174 ? -6.391 3.439 21.495 1.00 95.62 174 PRO A O 1
ATOM 1385 N N . PRO A 1 175 ? -4.781 5.007 21.641 1.00 94.06 175 PRO A N 1
ATOM 1386 C CA . PRO A 1 175 ? -5.238 5.532 22.926 1.00 94.06 175 PRO A CA 1
ATOM 1387 C C . PRO A 1 175 ? -6.722 5.929 22.903 1.00 94.06 175 PRO A C 1
ATOM 1389 O O . PRO A 1 175 ? -7.172 6.589 21.968 1.00 94.06 175 PRO A O 1
ATOM 1392 N N . GLY A 1 176 ? -7.477 5.537 23.933 1.00 95.38 176 GLY A N 1
ATOM 1393 C CA . GLY A 1 176 ? -8.922 5.798 24.031 1.00 95.38 176 GLY A CA 1
ATOM 1394 C C . GLY A 1 176 ? -9.805 4.833 23.233 1.00 95.38 176 GLY A C 1
ATOM 1395 O O . GLY A 1 176 ? -11.025 4.989 23.228 1.00 95.38 176 GLY A O 1
ATOM 1396 N N . TYR A 1 177 ? -9.218 3.822 22.585 1.00 96.75 177 TYR A N 1
ATOM 1397 C CA . TYR A 1 177 ? -9.942 2.804 21.832 1.00 96.75 177 TYR A CA 1
ATOM 1398 C C . TYR A 1 177 ? -9.612 1.391 22.321 1.00 96.75 177 TYR A C 1
ATOM 1400 O O . TYR A 1 177 ? -8.563 1.119 22.903 1.00 96.75 177 TYR A O 1
ATOM 1408 N N . ARG A 1 178 ? -10.523 0.456 22.063 1.00 95.88 178 ARG A N 1
ATOM 1409 C CA . ARG A 1 178 ? -10.307 -0.988 22.194 1.00 95.88 178 ARG A CA 1
ATOM 1410 C C . ARG A 1 178 ? -10.589 -1.688 20.872 1.00 95.88 178 ARG A C 1
ATOM 1412 O O . ARG A 1 178 ? -11.424 -1.231 20.090 1.00 95.88 178 ARG A O 1
ATOM 1419 N N . LEU A 1 179 ? -9.903 -2.802 20.646 1.00 95.25 179 LEU A N 1
ATOM 1420 C CA . LEU A 1 179 ? -10.126 -3.657 19.487 1.00 95.25 179 LEU A CA 1
ATOM 1421 C C . LEU A 1 179 ? -11.365 -4.529 19.707 1.00 95.25 179 LEU A C 1
ATOM 1423 O O . LEU A 1 179 ? -11.494 -5.171 20.747 1.00 95.25 179 LEU A O 1
ATOM 1427 N N . ASN A 1 180 ? -12.249 -4.600 18.711 1.00 91.81 180 ASN A N 1
ATOM 1428 C CA . ASN A 1 180 ? -13.407 -5.501 18.725 1.00 91.81 180 ASN A CA 1
ATOM 1429 C C . ASN A 1 180 ? -13.066 -6.872 18.112 1.00 91.81 180 ASN A C 1
ATOM 1431 O O . ASN A 1 180 ? -13.865 -7.462 17.386 1.00 91.81 180 ASN A O 1
ATOM 1435 N N . ALA A 1 181 ? -11.844 -7.336 18.352 1.00 90.38 181 ALA A N 1
ATOM 1436 C CA . ALA A 1 181 ? -11.266 -8.584 17.875 1.00 90.38 181 ALA A CA 1
ATOM 1437 C C . ALA A 1 181 ? -10.131 -9.003 18.827 1.00 90.38 181 ALA A C 1
ATOM 1439 O O . ALA A 1 181 ? -9.759 -8.251 19.731 1.00 90.38 181 ALA A O 1
ATOM 1440 N N . VAL A 1 182 ? -9.590 -10.206 18.630 1.00 92.06 182 VAL A N 1
ATOM 1441 C CA . VAL A 1 182 ? -8.366 -10.657 19.314 1.00 92.06 182 VAL A CA 1
ATOM 1442 C C . VAL A 1 182 ? -7.175 -9.783 18.910 1.00 92.06 182 VAL A C 1
ATOM 1444 O O . VAL A 1 182 ? -7.143 -9.306 17.791 1.00 92.06 182 VAL A O 1
ATOM 1447 N N . ALA A 1 183 ? -6.210 -9.544 19.800 1.00 94.38 183 ALA A N 1
ATOM 1448 C CA . ALA A 1 183 ? -5.053 -8.696 19.479 1.00 94.38 183 ALA A CA 1
ATOM 1449 C C . ALA A 1 183 ? -4.063 -9.376 18.518 1.00 94.38 183 ALA A C 1
ATOM 1451 O O . ALA A 1 183 ? -3.438 -8.706 17.697 1.00 94.38 183 ALA A O 1
ATOM 1452 N N . ASP A 1 184 ? -3.935 -10.699 18.615 1.00 97.38 184 ASP A N 1
ATOM 1453 C CA . ASP A 1 184 ? -3.042 -11.493 17.778 1.00 97.38 184 ASP A CA 1
ATOM 1454 C C . ASP A 1 184 ? -3.747 -11.942 16.497 1.00 97.38 184 ASP A C 1
ATOM 1456 O O . ASP A 1 184 ? -4.807 -12.574 16.528 1.00 97.38 184 ASP A O 1
ATOM 1460 N N . HIS A 1 185 ? -3.132 -11.651 15.355 1.00 94.69 185 HIS A N 1
ATOM 1461 C CA . HIS A 1 185 ? -3.641 -12.028 14.041 1.00 94.69 185 HIS A CA 1
ATOM 1462 C C . HIS A 1 185 ? -2.532 -12.596 13.162 1.00 94.69 185 HIS A C 1
ATOM 1464 O O . HIS A 1 185 ? -1.352 -12.319 13.343 1.00 94.69 185 HIS A O 1
ATOM 1470 N N . THR A 1 186 ? -2.921 -13.363 12.147 1.00 97.81 186 THR A N 1
ATOM 1471 C CA . THR A 1 186 ? -2.048 -13.680 11.015 1.00 97.81 186 THR A CA 1
ATOM 1472 C C . THR A 1 186 ? -2.685 -13.119 9.757 1.00 97.81 186 THR A C 1
ATOM 1474 O O . THR A 1 186 ? -3.791 -13.520 9.394 1.00 97.81 186 THR A O 1
ATOM 1477 N N . LEU A 1 187 ? -2.004 -12.180 9.105 1.00 98.00 187 LEU A N 1
ATOM 1478 C CA . LEU A 1 187 ? -2.459 -11.602 7.846 1.00 98.00 187 LEU A CA 1
ATOM 1479 C C . LEU A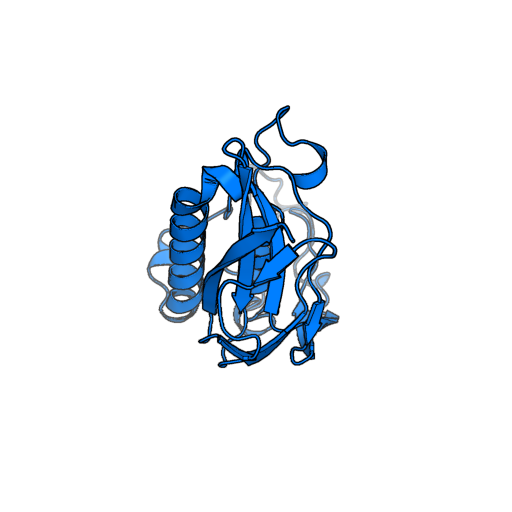 1 187 ? -1.911 -12.421 6.674 1.00 98.00 187 LEU A C 1
ATOM 1481 O O . LEU A 1 187 ? -0.688 -12.551 6.570 1.00 98.00 187 LEU A O 1
ATOM 1485 N N . PRO A 1 188 ? -2.764 -12.953 5.780 1.00 98.44 188 PRO A N 1
ATOM 1486 C CA . PRO A 1 188 ? -2.306 -13.640 4.575 1.00 98.44 188 PRO A CA 1
ATOM 1487 C C . PRO A 1 188 ? -1.471 -12.717 3.666 1.00 98.44 188 PRO A C 1
ATOM 1489 O O . PRO A 1 188 ? -1.560 -11.489 3.791 1.00 98.44 188 PRO A O 1
ATOM 1492 N N . PRO A 1 189 ? -0.650 -13.269 2.758 1.00 98.44 189 PRO A N 1
ATOM 1493 C CA . PRO A 1 189 ? 0.167 -12.469 1.850 1.00 98.44 189 PRO A CA 1
ATOM 1494 C C . PRO A 1 189 ? -0.708 -11.606 0.944 1.00 98.44 189 PRO A C 1
ATOM 1496 O O . PRO A 1 189 ? -1.752 -12.068 0.489 1.00 98.44 189 PRO A O 1
ATOM 1499 N N . ARG A 1 190 ? -0.258 -10.383 0.647 1.00 98.00 190 ARG A N 1
ATOM 1500 C CA . ARG A 1 190 ? -0.948 -9.449 -0.259 1.00 98.00 190 ARG A CA 1
ATOM 1501 C C . ARG A 1 190 ? -2.436 -9.268 0.100 1.00 98.00 190 ARG A C 1
ATOM 1503 O O . ARG A 1 190 ? -3.313 -9.421 -0.744 1.00 98.00 190 ARG A O 1
ATOM 1510 N N . THR A 1 191 ? -2.735 -8.932 1.356 1.00 98.44 191 THR A N 1
ATOM 1511 C CA . THR A 1 191 ? -4.120 -8.713 1.819 1.00 98.44 191 THR A CA 1
ATOM 1512 C C . THR A 1 191 ? -4.297 -7.421 2.603 1.00 98.44 191 THR A C 1
ATOM 1514 O O . THR A 1 191 ? -3.356 -6.901 3.205 1.00 98.44 191 THR A O 1
ATOM 1517 N N . ALA A 1 192 ? -5.536 -6.922 2.613 1.00 98.56 192 ALA A N 1
ATOM 1518 C CA . ALA A 1 192 ? -5.976 -5.823 3.459 1.00 98.56 192 ALA A CA 1
ATOM 1519 C C . ALA A 1 192 ? -7.152 -6.253 4.335 1.00 98.56 192 ALA A C 1
ATOM 1521 O O . ALA A 1 192 ? -8.102 -6.879 3.866 1.00 98.56 192 ALA A O 1
ATOM 1522 N N . HIS A 1 193 ? -7.073 -5.923 5.618 1.00 98.06 193 HIS A N 1
ATOM 1523 C CA . HIS A 1 193 ? -8.072 -6.225 6.630 1.00 98.06 193 HIS A CA 1
ATOM 1524 C C . HIS A 1 193 ? -8.551 -4.925 7.276 1.00 98.06 193 HIS A C 1
ATOM 1526 O O . HIS A 1 193 ? -7.789 -3.970 7.440 1.00 98.06 193 HIS A O 1
ATOM 1532 N N . PHE A 1 194 ? -9.821 -4.911 7.669 1.00 97.94 194 PHE A N 1
ATOM 1533 C CA . PHE A 1 194 ? -10.423 -3.827 8.432 1.00 97.94 194 PHE A CA 1
ATOM 1534 C C . PHE A 1 194 ? -10.971 -4.383 9.741 1.00 97.94 194 PHE A C 1
ATOM 1536 O O . PHE A 1 194 ? -11.798 -5.297 9.735 1.00 97.94 194 PHE A O 1
ATOM 1543 N N . LEU A 1 195 ? -10.515 -3.838 10.864 1.00 97.50 195 LEU A N 1
ATOM 1544 C CA . LEU A 1 195 ? -10.960 -4.229 12.197 1.00 97.50 195 LEU A CA 1
ATOM 1545 C C . LEU A 1 195 ? -11.710 -3.070 12.843 1.00 97.50 195 LEU A C 1
ATOM 1547 O O . LEU A 1 195 ? -11.257 -1.929 12.799 1.00 97.50 195 LEU A O 1
ATOM 1551 N N . LYS A 1 196 ? -12.854 -3.350 13.469 1.00 97.12 196 LYS A N 1
ATOM 1552 C CA . LYS A 1 196 ? -13.615 -2.319 14.183 1.00 97.12 196 LYS A CA 1
ATOM 1553 C C . LYS A 1 196 ? -12.953 -1.974 15.515 1.00 97.12 196 LYS A C 1
ATOM 1555 O O . LYS A 1 196 ? -12.472 -2.857 16.229 1.00 97.12 196 LYS A O 1
ATOM 1560 N N . LEU A 1 197 ? -13.003 -0.695 15.861 1.00 97.12 197 LEU A N 1
ATOM 1561 C CA . LEU A 1 197 ? -12.593 -0.163 17.153 1.00 97.12 197 LEU A CA 1
ATOM 1562 C C . LEU A 1 197 ? -13.819 0.385 17.892 1.00 97.12 197 LEU A C 1
ATOM 1564 O O . LEU A 1 197 ? -14.766 0.877 17.277 1.00 97.12 197 LEU A O 1
ATOM 1568 N N . SER A 1 198 ? -13.789 0.333 19.219 1.00 94.69 198 SER A N 1
ATOM 1569 C CA . SER A 1 198 ? -14.770 1.001 20.080 1.00 94.69 198 SER A CA 1
ATOM 1570 C C . SER A 1 198 ? -14.070 1.984 21.002 1.00 94.69 198 SER A C 1
ATOM 1572 O O . SER A 1 198 ? -12.994 1.673 21.506 1.00 94.69 198 SER A O 1
ATOM 1574 N N . GLN A 1 199 ? -14.681 3.148 21.232 1.00 91.44 199 GLN A N 1
ATOM 1575 C CA . GLN A 1 199 ? -14.213 4.072 22.265 1.00 91.44 199 GLN A CA 1
ATOM 1576 C C . GLN A 1 199 ? -14.349 3.432 23.651 1.00 91.44 199 GLN A C 1
ATOM 1578 O O . GLN A 1 199 ? -15.267 2.635 23.887 1.00 91.44 199 GLN A O 1
ATOM 1583 N N . GLN A 1 200 ? -13.384 3.731 24.518 1.00 84.56 200 GLN A N 1
ATOM 1584 C CA . GLN A 1 200 ? -13.387 3.333 25.925 1.00 84.56 200 GLN A CA 1
ATOM 1585 C C . GLN A 1 200 ? -14.190 4.306 26.781 1.00 84.56 200 GLN A C 1
ATOM 1587 O O . GLN A 1 200 ? -14.146 5.522 26.494 1.00 84.56 200 GLN A O 1
#

Foldseek 3Di:
DFCLVCAPNDAAAFDAAALQPAADDDPPDDPVQTADPVLADRQCVVFVLARLVRQLVCQQRLHQRDYPPDDVVLVPDPSSVVVVVLSVQSNVVSVVCCLWSRNWHWADAKDKDWDKDWTWDWDDDNRDHNVNIDIDIDIDGQKRKTWTAGPVRWIKMKIFRSAQAKMWIFIGDGPQKDWPDHRIDIHGHSDMDMTTIDGD

pLDDT: mean 93.16, std 7.0, range [58.19, 98.75]